Protein AF-A0A535JGN6-F1 (afdb_monomer)

Solvent-accessible surface area (backbone atoms only — not comparable to full-atom values): 14835 Å² total; per-residue (Å²): 107,76,78,63,58,50,49,91,64,57,80,87,46,45,65,56,51,51,49,45,49,61,68,29,65,53,49,42,49,28,63,74,68,71,51,57,61,66,58,25,47,51,28,43,53,49,14,58,75,35,50,91,42,31,59,68,14,2,52,27,41,29,50,14,32,71,73,38,65,45,58,49,40,49,52,46,18,32,44,44,37,72,42,42,57,20,49,52,40,10,50,55,52,42,52,52,49,53,52,50,47,39,71,75,36,47,68,59,43,51,50,51,60,69,45,46,64,65,70,65,56,52,64,66,54,51,66,75,64,66,48,63,49,59,67,72,57,42,62,46,74,72,31,82,59,41,45,55,52,37,28,51,49,29,45,50,46,10,34,53,25,10,43,47,25,54,76,36,71,92,48,32,67,56,30,51,19,50,32,39,44,36,18,56,36,60,48,71,58,66,87,51,51,52,66,40,49,67,40,32,43,59,34,51,44,53,39,40,45,57,30,63,82,42,59,71,71,62,20,51,50,49,50,48,48,48,52,51,14,48,63,31,32,60,61,76,84,74,79,38,49,64,49,48,53,34,25,52,50,11,52,51,48,39,51,50,51,42,50,51,62,54,58,70,67,72,63,78,80,83,70,77,80,75,76,81,78,80,78,91,129

Foldseek 3Di:
DLVCLLDDDDPVCVVVVVVVVCPDPLNVCCVVVVHCLVVLLVLQVVLVVCLVPQQSSLCSPLVSCVSPVLCVLLCLLCVLLVSNSNVVNNVVVNVVVVVVCCVVPVVVVVVVVVCVVVVVPCVVVCVVQVFDEDVVLCCQLVDPVNLVVLLVVLSVLSNVLSNVCNVPVPCNQLSSLLSQLSSLSNDSNLQCCLNSVVSNVSLLSVLSNLLSVDDPVSSCVLPVLLVQLVVLLNDHDDRYCNSSVSNVVSSVSSSVSSVCSVVVVPDDPPPPPPPPPDDDD

Radius of gyration: 21.97 Å; Cα contacts (8 Å, |Δi|>4): 330; chains: 1; bounding box: 59×40×93 Å

Structure (mmCIF, N/CA/C/O backbone):
data_AF-A0A535JGN6-F1
#
_entry.id   AF-A0A535JGN6-F1
#
loop_
_atom_site.group_PDB
_atom_site.id
_atom_site.type_symbol
_atom_site.label_atom_id
_atom_site.label_alt_id
_atom_site.label_comp_id
_atom_site.label_asym_id
_atom_site.label_entity_id
_atom_site.label_seq_id
_atom_site.pdbx_PDB_ins_code
_atom_site.Cartn_x
_atom_site.Cartn_y
_atom_site.Cartn_z
_atom_site.occupancy
_atom_site.B_iso_or_equiv
_atom_site.auth_seq_id
_atom_site.auth_comp_id
_atom_site.auth_asym_id
_atom_site.auth_atom_id
_atom_site.pdbx_PDB_model_num
ATOM 1 N N . VAL A 1 1 ? -1.742 20.985 6.105 1.00 34.81 1 VAL A N 1
ATOM 2 C CA . VAL A 1 1 ? -2.665 20.123 5.320 1.00 34.81 1 VAL A CA 1
ATOM 3 C C . VAL A 1 1 ? -3.035 18.834 6.061 1.00 34.81 1 VAL A C 1
ATOM 5 O O . VAL A 1 1 ? -4.221 18.587 6.225 1.00 34.81 1 VAL A O 1
ATOM 8 N N . GLY A 1 2 ? -2.085 18.072 6.626 1.00 29.69 2 GLY A N 1
ATOM 9 C CA . GLY A 1 2 ? -2.390 16.839 7.384 1.00 29.69 2 GLY A CA 1
ATOM 10 C C . GLY A 1 2 ? -3.294 17.003 8.622 1.00 29.69 2 GLY A C 1
ATOM 11 O O . GLY A 1 2 ? -4.108 16.136 8.914 1.00 29.69 2 GLY A O 1
ATOM 12 N N . VAL A 1 3 ? -3.243 18.148 9.312 1.00 30.83 3 VAL A N 1
ATOM 13 C CA . VAL A 1 3 ? -4.095 18.435 10.489 1.00 30.83 3 VAL A CA 1
ATOM 14 C C . VAL A 1 3 ? -5.585 18.585 10.126 1.00 30.83 3 VAL A C 1
ATOM 16 O O . VAL A 1 3 ? -6.455 18.301 10.947 1.00 30.83 3 VAL A O 1
ATOM 19 N N . ALA A 1 4 ? -5.903 18.940 8.875 1.00 36.50 4 ALA A N 1
ATOM 20 C CA . ALA A 1 4 ? -7.279 19.030 8.382 1.00 36.50 4 ALA A CA 1
ATOM 21 C C . ALA A 1 4 ? -7.925 17.650 8.124 1.00 36.50 4 ALA A C 1
ATOM 23 O O . ALA A 1 4 ? -9.139 17.575 7.959 1.00 36.50 4 ALA A O 1
ATOM 24 N N . LEU A 1 5 ? -7.147 16.556 8.146 1.00 38.59 5 LEU A N 1
ATOM 25 C CA . LEU A 1 5 ? -7.640 15.175 7.988 1.00 38.59 5 LEU A CA 1
ATOM 26 C C . LEU A 1 5 ? -8.236 14.575 9.264 1.00 38.59 5 LEU A C 1
ATOM 28 O O . LEU A 1 5 ? -8.807 13.488 9.242 1.00 38.59 5 LEU A O 1
ATOM 32 N N . VAL A 1 6 ? -8.096 15.277 10.387 1.00 37.31 6 VAL A N 1
ATOM 33 C CA . VAL A 1 6 ? -8.455 14.783 11.719 1.00 37.31 6 VAL A CA 1
ATOM 34 C C . VAL A 1 6 ? -9.921 15.098 12.061 1.00 37.31 6 VAL A C 1
ATOM 36 O O . VAL A 1 6 ? -10.416 14.674 13.096 1.00 37.31 6 VAL A O 1
ATOM 39 N N . ARG A 1 7 ? -10.667 15.830 11.221 1.00 40.72 7 ARG A N 1
ATOM 40 C CA . ARG A 1 7 ? -12.091 16.137 11.458 1.00 40.72 7 ARG A CA 1
ATOM 41 C C . ARG A 1 7 ? -12.903 15.997 10.168 1.00 40.72 7 ARG A C 1
ATOM 43 O O . ARG A 1 7 ? -12.363 16.287 9.103 1.00 40.72 7 ARG A O 1
ATOM 50 N N . PRO A 1 8 ? -14.191 15.600 10.227 1.00 46.00 8 PRO A N 1
ATOM 51 C CA . PRO A 1 8 ? -15.087 15.793 9.094 1.00 46.00 8 PRO A CA 1
ATOM 52 C C . PRO A 1 8 ? -15.091 17.283 8.740 1.00 46.00 8 PRO A C 1
ATOM 54 O O . PRO A 1 8 ? -15.496 18.129 9.536 1.00 46.00 8 PRO A O 1
ATOM 57 N N . LEU A 1 9 ? -14.547 17.599 7.567 1.00 50.12 9 LEU A N 1
ATOM 58 C CA . LEU A 1 9 ? -14.426 18.969 7.095 1.00 50.12 9 LEU A CA 1
ATOM 59 C C . LEU A 1 9 ? -15.815 19.500 6.717 1.00 50.12 9 LEU A C 1
ATOM 61 O O . LEU A 1 9 ? -16.545 18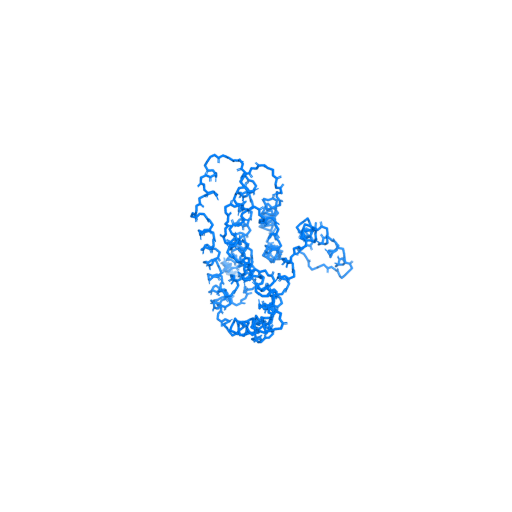.809 5.993 1.00 50.12 9 LEU A O 1
ATOM 65 N N . PRO A 1 10 ? -16.181 20.721 7.152 1.00 58.34 10 PRO A N 1
ATOM 66 C CA . PRO A 1 10 ? -17.371 21.393 6.648 1.00 58.34 10 PRO A CA 1
ATOM 67 C C . PRO A 1 10 ? -17.338 21.423 5.116 1.00 58.34 10 PRO A C 1
ATOM 69 O O . PRO A 1 10 ? -16.266 21.576 4.528 1.00 58.34 10 PRO A O 1
ATOM 72 N N . ARG A 1 11 ? -18.497 21.297 4.453 1.00 64.50 11 ARG A N 1
ATOM 73 C CA . ARG A 1 11 ? -18.577 21.247 2.975 1.00 64.50 11 ARG A CA 1
ATOM 74 C C . ARG A 1 11 ? -17.849 22.411 2.292 1.00 64.50 11 ARG A C 1
ATOM 76 O O . ARG A 1 11 ? -17.248 22.224 1.244 1.00 64.50 11 ARG A O 1
ATOM 83 N N . THR A 1 12 ? -17.824 23.576 2.930 1.00 57.34 12 THR A N 1
ATOM 84 C CA . THR A 1 12 ? -17.133 24.785 2.458 1.00 57.34 12 THR A CA 1
ATOM 85 C C . THR A 1 12 ? -15.601 24.680 2.464 1.00 57.34 12 THR A C 1
ATOM 87 O O . THR A 1 12 ? -14.941 25.395 1.718 1.00 57.34 12 THR A O 1
ATOM 90 N N . TRP A 1 13 ? -15.021 23.768 3.252 1.00 42.09 13 TRP A N 1
ATOM 91 C CA . TRP A 1 13 ? -13.571 23.548 3.365 1.00 42.09 13 TRP A CA 1
ATOM 92 C C . TRP A 1 13 ? -13.063 22.378 2.511 1.00 42.09 13 TRP A C 1
ATOM 94 O O . TRP A 1 13 ? -11.860 22.253 2.292 1.00 42.09 13 TRP A O 1
ATOM 104 N N . GLN A 1 14 ? -13.959 21.530 2.000 1.00 52.81 14 GLN A N 1
ATOM 105 C CA . GLN A 1 14 ? -13.626 20.427 1.091 1.00 52.81 14 GLN A CA 1
ATOM 106 C C . GLN A 1 14 ? -12.862 20.865 -0.175 1.00 52.81 14 GLN A C 1
ATOM 108 O O . GLN A 1 14 ? -11.878 20.196 -0.491 1.00 52.81 14 GLN A O 1
ATOM 113 N N . PRO A 1 15 ? -13.209 21.973 -0.868 1.00 43.34 15 PRO A N 1
ATOM 114 C CA . PRO A 1 15 ? -12.431 22.426 -2.025 1.00 43.34 15 PRO A CA 1
ATOM 115 C C . PRO A 1 15 ? -11.010 22.875 -1.649 1.00 43.34 15 PRO A C 1
ATOM 117 O O . PRO A 1 15 ? -10.074 22.634 -2.403 1.00 43.34 15 PRO A O 1
ATOM 120 N N . TRP A 1 16 ? -10.810 23.433 -0.452 1.00 44.41 16 TRP A N 1
ATOM 121 C CA . TRP A 1 16 ? -9.485 23.826 0.045 1.00 44.41 16 TRP A CA 1
ATOM 122 C C . TRP A 1 16 ? -8.652 22.637 0.526 1.00 44.41 16 TRP A C 1
ATOM 124 O O . TRP A 1 16 ? -7.438 22.617 0.339 1.00 44.41 16 TRP A O 1
ATOM 134 N N . ALA A 1 17 ? -9.286 21.614 1.100 1.00 51.88 17 ALA A N 1
ATOM 135 C CA . ALA A 1 17 ? -8.623 20.347 1.386 1.00 51.88 17 ALA A CA 1
ATOM 136 C C . ALA A 1 17 ? -8.219 19.631 0.091 1.00 51.88 17 ALA A C 1
ATOM 138 O O . ALA A 1 17 ? -7.095 19.148 0.003 1.00 51.88 17 ALA A O 1
ATOM 139 N N . ALA A 1 18 ? -9.085 19.631 -0.928 1.00 47.97 18 ALA A N 1
ATOM 140 C CA . ALA A 1 18 ? -8.757 19.139 -2.263 1.00 47.97 18 ALA A CA 1
ATOM 141 C C . ALA A 1 18 ? -7.596 19.931 -2.891 1.00 47.97 18 ALA A C 1
ATOM 143 O O . ALA A 1 18 ? -6.660 19.322 -3.393 1.00 47.97 18 ALA A O 1
ATOM 144 N N . ALA A 1 19 ? -7.579 21.262 -2.772 1.00 41.25 19 ALA A N 1
ATOM 145 C CA . ALA A 1 19 ? -6.446 22.085 -3.204 1.00 41.25 19 ALA A CA 1
ATOM 146 C C . ALA A 1 19 ? -5.157 21.761 -2.420 1.00 41.25 19 ALA A C 1
ATOM 148 O O . ALA A 1 19 ? -4.092 21.612 -3.009 1.00 41.25 19 ALA A O 1
ATOM 149 N N . GLY A 1 20 ? -5.243 21.560 -1.102 1.00 48.75 20 GLY A N 1
ATOM 150 C CA . GLY A 1 20 ? -4.113 21.118 -0.278 1.00 48.75 20 GLY A CA 1
ATOM 151 C C . GLY A 1 20 ? -3.595 19.723 -0.646 1.00 48.75 20 GLY A C 1
ATOM 152 O O . GLY A 1 20 ? -2.403 19.465 -0.504 1.00 48.75 20 GLY A O 1
ATOM 153 N N . TYR A 1 21 ? -4.466 18.843 -1.149 1.00 51.62 21 TYR A N 1
ATOM 154 C CA . TYR A 1 21 ? -4.076 17.574 -1.762 1.00 51.62 21 TYR A CA 1
ATOM 155 C C . TYR A 1 21 ? -3.376 17.783 -3.106 1.00 51.62 21 TYR A C 1
ATOM 157 O O . TYR A 1 21 ? -2.365 17.136 -3.343 1.00 51.62 21 TYR A O 1
ATOM 165 N N . VAL A 1 22 ? -3.859 18.705 -3.947 1.00 42.50 22 VAL A N 1
ATOM 166 C CA . VAL A 1 22 ? -3.229 19.073 -5.231 1.00 42.50 22 VAL A CA 1
ATOM 167 C C . VAL A 1 22 ? -1.800 19.597 -5.039 1.00 42.50 22 VAL A C 1
ATOM 169 O O . VAL A 1 22 ? -0.923 19.269 -5.830 1.00 42.50 22 VAL A O 1
ATOM 172 N N . PHE A 1 23 ? -1.540 20.330 -3.952 1.00 43.19 23 PHE A N 1
ATOM 173 C CA . PHE A 1 23 ? -0.204 20.827 -3.591 1.00 43.19 23 PHE A CA 1
ATOM 174 C C . PHE A 1 23 ? 0.596 19.897 -2.664 1.00 43.19 23 PHE A C 1
ATOM 176 O O . PHE A 1 23 ? 1.661 20.276 -2.176 1.00 43.19 23 PHE A O 1
ATOM 183 N N . PHE A 1 24 ? 0.111 18.683 -2.387 1.00 57.00 24 PHE A N 1
ATOM 184 C CA . PHE A 1 24 ? 0.887 17.705 -1.631 1.00 57.00 24 PHE A CA 1
ATOM 185 C C . PHE A 1 24 ? 2.104 17.288 -2.464 1.00 57.00 24 PHE A C 1
ATOM 187 O O . PHE A 1 24 ? 1.939 16.807 -3.578 1.00 57.00 24 PHE A O 1
ATOM 194 N N . LEU A 1 25 ? 3.321 17.442 -1.932 1.00 52.81 25 LEU A N 1
ATOM 195 C CA . LEU A 1 25 ? 4.564 17.204 -2.676 1.00 52.81 25 LEU A CA 1
ATOM 196 C C . LEU A 1 25 ? 4.611 15.817 -3.341 1.00 52.81 25 LEU A C 1
ATOM 198 O O . LEU A 1 25 ? 5.013 15.708 -4.494 1.00 52.81 25 LEU A O 1
ATOM 202 N N . GLY A 1 26 ? 4.125 14.771 -2.663 1.00 54.81 26 GLY A N 1
ATOM 203 C CA . GLY A 1 26 ? 3.998 13.443 -3.271 1.00 54.81 26 GLY A CA 1
ATOM 204 C C . GLY A 1 26 ? 3.039 13.421 -4.469 1.00 54.81 26 GLY A C 1
ATOM 205 O O . GLY A 1 26 ? 3.349 12.796 -5.474 1.00 54.81 26 GLY A O 1
ATOM 206 N N . LEU A 1 27 ? 1.927 14.164 -4.411 1.00 54.72 27 LEU A N 1
ATOM 207 C CA . LEU A 1 27 ? 0.988 14.322 -5.530 1.00 54.72 27 LEU A CA 1
ATOM 208 C C . LEU A 1 27 ? 1.603 15.119 -6.687 1.00 54.72 27 LEU A C 1
ATOM 210 O O . LEU A 1 27 ? 1.461 14.741 -7.844 1.00 54.72 27 LEU A O 1
ATOM 214 N N . VAL A 1 28 ? 2.301 16.211 -6.369 1.00 53.91 28 VAL A N 1
ATOM 215 C CA . VAL A 1 28 ? 2.971 17.075 -7.349 1.00 53.91 28 VAL A CA 1
ATOM 216 C C . VAL A 1 28 ? 4.034 16.284 -8.100 1.00 53.91 28 VAL A C 1
ATOM 218 O O . VAL A 1 28 ? 4.088 16.344 -9.325 1.00 53.91 28 VAL A O 1
ATOM 221 N N . LEU A 1 29 ? 4.841 15.495 -7.395 1.00 54.41 29 LEU A N 1
ATOM 222 C CA . LEU A 1 29 ? 5.832 14.625 -8.019 1.00 54.41 29 LEU A CA 1
ATOM 223 C C . LEU A 1 29 ? 5.188 13.501 -8.818 1.00 54.41 29 LEU A C 1
ATOM 225 O O . LEU A 1 29 ? 5.697 13.154 -9.877 1.00 54.41 29 LEU A O 1
ATOM 229 N N . GLU A 1 30 ? 4.057 12.960 -8.370 1.00 58.59 30 GLU A N 1
ATOM 230 C CA . GLU A 1 30 ? 3.329 11.986 -9.173 1.00 58.59 30 GLU A CA 1
ATOM 231 C C . GLU A 1 30 ? 2.843 12.562 -10.498 1.00 58.59 30 GLU A C 1
ATOM 233 O O . GLU A 1 30 ? 3.083 11.959 -11.539 1.00 58.59 30 GLU A O 1
ATOM 238 N N . VAL A 1 31 ? 2.231 13.745 -10.481 1.00 54.62 31 VAL A N 1
ATOM 239 C CA . VAL A 1 31 ? 1.762 14.413 -11.702 1.00 54.62 31 VAL A CA 1
ATOM 240 C C . VAL A 1 31 ? 2.940 14.827 -12.589 1.00 54.62 31 VAL A C 1
ATOM 242 O O . VAL A 1 31 ? 2.899 14.617 -13.798 1.00 54.62 31 VAL A O 1
ATOM 245 N N . THR A 1 32 ? 4.014 15.353 -11.997 1.00 51.12 32 THR A N 1
ATOM 246 C CA . THR A 1 32 ? 5.195 15.838 -12.735 1.00 51.12 32 THR A CA 1
ATOM 247 C C . THR A 1 32 ? 5.97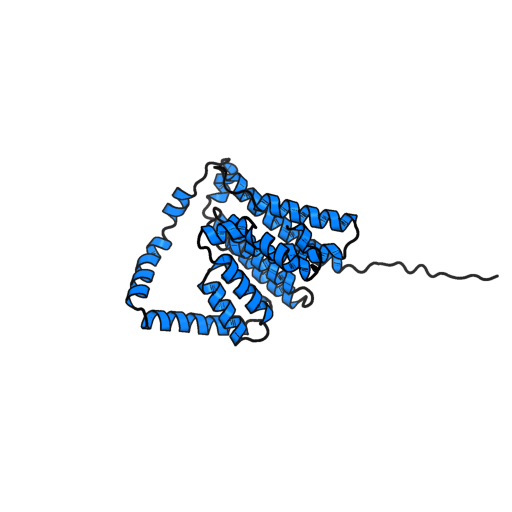9 14.697 -13.385 1.00 51.12 32 THR A C 1
ATOM 249 O O . THR A 1 32 ? 6.520 14.863 -14.473 1.00 51.12 32 THR A O 1
ATOM 252 N N . LEU A 1 33 ? 6.018 13.524 -12.747 1.00 57.94 33 LEU A N 1
ATOM 253 C CA . LEU A 1 33 ? 6.699 12.332 -13.263 1.00 57.94 33 LEU A CA 1
ATOM 254 C C . LEU A 1 33 ? 5.781 11.434 -14.113 1.00 57.94 33 LEU A C 1
ATOM 256 O O . LEU A 1 33 ? 6.190 10.334 -14.481 1.00 57.94 33 LEU A O 1
ATOM 260 N N . GLY A 1 34 ? 4.539 11.854 -14.395 1.00 55.97 34 GLY A N 1
ATOM 261 C CA . GLY A 1 34 ? 3.559 11.047 -15.137 1.00 55.97 34 GLY A CA 1
ATOM 262 C C . GLY A 1 34 ? 3.195 9.730 -14.438 1.00 55.97 34 GLY A C 1
ATOM 263 O O . GLY A 1 34 ? 2.860 8.737 -15.081 1.00 55.97 34 GLY A O 1
ATOM 264 N N . ASN A 1 35 ? 3.312 9.691 -13.113 1.00 70.44 35 ASN A N 1
ATOM 265 C CA . ASN A 1 35 ? 3.135 8.498 -12.308 1.00 70.44 35 ASN A CA 1
ATOM 266 C C . ASN A 1 35 ? 1.645 8.216 -12.058 1.00 70.44 35 ASN A C 1
ATOM 268 O O . ASN A 1 35 ? 0.850 9.106 -11.771 1.00 70.44 35 ASN A O 1
ATOM 272 N N . VAL A 1 36 ? 1.272 6.940 -12.125 1.00 77.38 36 VAL A N 1
ATOM 273 C CA . VAL A 1 36 ? -0.112 6.466 -12.001 1.00 77.38 36 VAL A CA 1
ATOM 274 C C . VAL A 1 36 ? -0.432 5.878 -10.619 1.00 77.38 36 VAL A C 1
ATOM 276 O O . VAL A 1 36 ? -1.452 5.203 -10.471 1.00 77.38 36 VAL A O 1
ATOM 279 N N . ASN A 1 37 ? 0.404 6.102 -9.592 1.00 78.50 37 ASN A N 1
ATOM 280 C CA . ASN A 1 37 ? 0.173 5.531 -8.254 1.00 78.50 37 ASN A CA 1
ATOM 281 C C . ASN A 1 37 ? -1.161 5.999 -7.655 1.00 78.50 37 ASN A C 1
ATOM 283 O O . ASN A 1 37 ? -1.869 5.183 -7.073 1.00 78.50 37 ASN A O 1
ATOM 287 N N . LEU A 1 38 ? -1.541 7.267 -7.821 1.00 80.38 38 LEU A N 1
ATOM 288 C CA . LEU A 1 38 ? -2.833 7.803 -7.380 1.00 80.38 38 LEU A CA 1
ATOM 289 C C . LEU A 1 38 ? -4.025 7.117 -8.032 1.00 80.38 38 LEU A C 1
ATOM 291 O O . LEU A 1 38 ? -4.988 6.775 -7.348 1.00 80.38 38 LEU A O 1
ATOM 295 N N . ILE A 1 39 ? -3.959 6.908 -9.347 1.00 83.81 39 ILE A N 1
ATOM 296 C CA . ILE A 1 39 ? -5.014 6.220 -10.098 1.00 83.81 39 ILE A CA 1
ATOM 297 C C . ILE A 1 39 ? -5.087 4.769 -9.621 1.00 83.81 39 ILE A C 1
ATOM 299 O O . ILE A 1 39 ? -6.159 4.288 -9.257 1.00 83.81 39 ILE A O 1
ATOM 303 N N . SER A 1 40 ? -3.938 4.100 -9.528 1.00 86.44 40 SER A N 1
ATOM 304 C CA . SER A 1 40 ? -3.825 2.742 -8.995 1.00 86.44 40 SER A CA 1
ATOM 305 C C . SER A 1 40 ? -4.383 2.633 -7.569 1.00 86.44 40 SER A C 1
ATOM 307 O O . SER A 1 40 ? -5.111 1.690 -7.258 1.00 86.44 40 SER A O 1
ATOM 309 N N . LEU A 1 41 ? -4.092 3.600 -6.698 1.00 88.62 41 LEU A N 1
ATOM 310 C CA . LEU A 1 41 ? -4.604 3.659 -5.331 1.00 88.62 41 LEU A CA 1
ATOM 311 C C . LEU A 1 41 ? -6.119 3.880 -5.311 1.00 88.62 41 LEU A C 1
ATOM 313 O O . LEU A 1 41 ? -6.828 3.193 -4.577 1.00 88.62 41 LEU A O 1
ATOM 317 N N . ALA A 1 42 ? -6.629 4.813 -6.116 1.00 89.81 42 ALA A N 1
ATOM 318 C CA . ALA A 1 42 ? -8.057 5.086 -6.216 1.00 89.81 42 ALA A CA 1
ATOM 319 C C . ALA A 1 42 ? -8.826 3.839 -6.673 1.00 89.81 42 ALA A C 1
ATOM 321 O O . ALA A 1 42 ? -9.842 3.490 -6.068 1.00 89.81 42 ALA A O 1
ATOM 322 N N . LEU A 1 43 ? -8.306 3.125 -7.675 1.00 93.50 43 LEU A N 1
ATOM 323 C CA . LEU A 1 43 ? -8.861 1.857 -8.146 1.00 93.50 43 LEU A CA 1
ATOM 324 C C . LEU A 1 43 ? -8.805 0.773 -7.065 1.00 93.50 43 LEU A C 1
ATOM 326 O O . LEU A 1 43 ? -9.810 0.105 -6.835 1.00 93.50 43 LEU A O 1
ATOM 330 N N . ALA A 1 44 ? -7.690 0.638 -6.342 1.00 93.31 44 ALA A N 1
ATOM 331 C CA . ALA A 1 44 ? -7.561 -0.321 -5.243 1.00 93.31 44 ALA A CA 1
ATOM 332 C C . ALA A 1 44 ? -8.551 -0.039 -4.094 1.00 93.31 44 ALA A C 1
ATOM 334 O O . ALA A 1 44 ? -9.207 -0.949 -3.580 1.00 93.31 44 ALA A O 1
ATOM 335 N N . LEU A 1 45 ? -8.719 1.231 -3.713 1.00 94.12 45 LEU A N 1
ATOM 336 C CA . LEU A 1 45 ? -9.697 1.646 -2.704 1.00 94.12 45 LEU A CA 1
ATOM 337 C C . LEU A 1 45 ? -11.138 1.446 -3.194 1.00 94.12 45 LEU A C 1
ATOM 339 O O . LEU A 1 45 ? -11.998 1.028 -2.414 1.00 94.12 45 LEU A O 1
ATOM 343 N N . ALA A 1 46 ? -11.418 1.717 -4.470 1.00 95.44 46 ALA A N 1
ATOM 344 C CA . ALA A 1 46 ? -12.727 1.483 -5.073 1.00 95.44 46 ALA A CA 1
ATOM 345 C C . ALA A 1 46 ? -13.054 -0.017 -5.144 1.00 95.44 46 ALA A C 1
ATOM 347 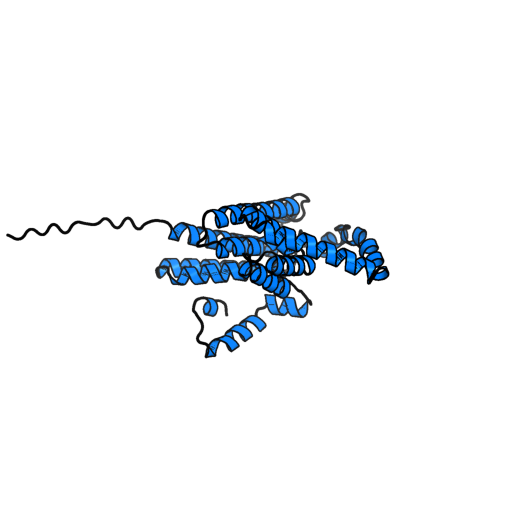O O . ALA A 1 46 ? -14.159 -0.418 -4.769 1.00 95.44 46 ALA A O 1
ATOM 348 N N . ALA A 1 47 ? -12.083 -0.851 -5.523 1.00 95.81 47 ALA A N 1
ATOM 349 C CA . ALA A 1 47 ? -12.209 -2.302 -5.491 1.00 95.81 47 ALA A CA 1
ATOM 350 C C . ALA A 1 47 ? -12.567 -2.792 -4.087 1.00 95.81 47 ALA A C 1
ATOM 352 O O . ALA A 1 47 ? -13.493 -3.584 -3.917 1.00 95.81 47 ALA A O 1
ATOM 353 N N . TRP A 1 48 ? -11.902 -2.245 -3.066 1.00 96.44 48 TRP A N 1
ATOM 354 C CA . TRP A 1 48 ? -12.181 -2.589 -1.677 1.00 96.44 48 TRP A CA 1
ATOM 355 C C . TRP A 1 48 ? -13.565 -2.134 -1.212 1.00 96.44 48 TRP A C 1
ATOM 357 O O . TRP A 1 48 ? -14.268 -2.850 -0.494 1.00 96.44 48 TRP A O 1
ATOM 367 N N . ARG A 1 49 ? -14.029 -0.963 -1.649 1.00 95.75 49 ARG A N 1
ATOM 368 C CA . ARG A 1 49 ? -15.412 -0.539 -1.381 1.00 95.75 49 ARG A CA 1
ATOM 369 C C . ARG A 1 49 ? -16.430 -1.493 -2.001 1.00 95.75 49 ARG A C 1
ATOM 371 O O . ARG A 1 49 ? -17.449 -1.762 -1.374 1.00 95.75 49 ARG A O 1
ATOM 378 N N . LEU A 1 50 ? -16.133 -2.034 -3.180 1.00 96.31 50 LEU A N 1
ATOM 379 C CA . LEU A 1 50 ? -16.985 -2.976 -3.907 1.00 96.31 50 LEU A CA 1
ATOM 380 C C . LEU A 1 50 ? -16.669 -4.449 -3.616 1.00 96.31 50 LEU A C 1
ATOM 382 O O . LEU A 1 50 ? -17.183 -5.313 -4.316 1.00 96.31 50 LEU A O 1
ATOM 386 N N . ARG A 1 51 ? -15.867 -4.751 -2.587 1.00 94.81 51 ARG A N 1
ATOM 387 C CA . ARG A 1 51 ? -15.302 -6.086 -2.301 1.00 94.81 51 ARG A CA 1
ATOM 388 C C . ARG A 1 51 ? -16.307 -7.239 -2.220 1.00 94.81 51 ARG A C 1
ATOM 390 O O . ARG A 1 51 ? -15.930 -8.384 -2.448 1.00 94.81 51 ARG A O 1
ATOM 397 N N . ASP A 1 52 ? -17.570 -6.949 -1.920 1.00 94.62 52 ASP A N 1
ATOM 398 C CA . ASP A 1 52 ? -18.639 -7.952 -1.837 1.00 94.62 52 ASP A CA 1
ATOM 399 C C . ASP A 1 52 ? -19.259 -8.272 -3.216 1.00 94.62 52 ASP A C 1
ATOM 401 O O . ASP A 1 52 ? -19.982 -9.254 -3.378 1.00 94.62 52 ASP A O 1
ATOM 405 N N . ARG A 1 53 ? -18.936 -7.480 -4.246 1.00 96.12 53 ARG A N 1
ATOM 406 C CA . ARG A 1 53 ? -19.330 -7.679 -5.644 1.00 96.12 53 ARG A CA 1
ATOM 407 C C . ARG A 1 53 ? -18.120 -8.143 -6.457 1.00 96.12 53 ARG A C 1
ATOM 409 O O . ARG A 1 53 ? -17.315 -7.332 -6.909 1.00 96.12 53 ARG A O 1
ATOM 416 N N . ALA A 1 54 ? -18.020 -9.455 -6.668 1.00 94.81 54 ALA A N 1
ATOM 417 C CA . ALA A 1 54 ? -16.845 -10.101 -7.261 1.00 94.81 54 ALA A CA 1
ATOM 418 C C . ALA A 1 54 ? -16.389 -9.483 -8.593 1.00 94.81 54 ALA A C 1
ATOM 420 O O . ALA A 1 54 ? -15.225 -9.128 -8.724 1.00 94.81 54 ALA A O 1
ATOM 421 N N . VAL A 1 55 ? -17.299 -9.316 -9.558 1.00 96.31 55 VAL A N 1
ATOM 422 C CA . VAL A 1 55 ? -16.960 -8.814 -10.900 1.00 96.31 55 VAL A CA 1
ATOM 423 C C . VAL A 1 55 ? -16.464 -7.361 -10.885 1.00 96.31 55 VAL A C 1
ATOM 425 O O . VAL A 1 55 ? -15.336 -7.140 -11.316 1.00 96.31 55 VAL A O 1
ATOM 428 N N . PRO A 1 56 ? -17.211 -6.359 -10.375 1.00 97.00 56 PRO A N 1
ATOM 429 C CA . PRO A 1 56 ? -16.734 -4.977 -10.406 1.00 97.00 56 PRO A CA 1
ATOM 430 C C . PRO A 1 56 ? -15.493 -4.763 -9.530 1.00 97.00 56 PRO A C 1
ATOM 432 O O . PRO A 1 56 ? -14.599 -4.024 -9.933 1.00 97.00 56 PRO A O 1
ATOM 435 N N . ALA A 1 57 ? -15.381 -5.433 -8.376 1.00 95.56 57 ALA A N 1
ATOM 436 C CA . ALA A 1 57 ? -14.147 -5.394 -7.593 1.00 95.56 57 ALA A CA 1
ATOM 437 C C . ALA A 1 57 ? -12.975 -6.032 -8.352 1.00 95.56 57 ALA A C 1
ATOM 439 O O . ALA A 1 57 ? -11.880 -5.479 -8.345 1.00 95.56 57 ALA A O 1
ATOM 440 N N . GLY A 1 58 ? -13.209 -7.152 -9.041 1.00 95.25 58 GLY A N 1
ATOM 441 C CA . GLY A 1 58 ? -12.212 -7.827 -9.868 1.00 95.25 58 GLY A CA 1
ATOM 442 C C . GLY A 1 58 ? -11.713 -6.968 -11.028 1.00 95.25 58 GLY A C 1
ATOM 443 O O . GLY A 1 58 ? -10.505 -6.872 -11.216 1.00 95.25 58 GLY A O 1
ATOM 444 N N . ILE A 1 59 ? -12.607 -6.277 -11.745 1.00 95.50 59 ILE A N 1
ATOM 445 C CA . ILE A 1 59 ? -12.238 -5.323 -12.810 1.00 95.50 59 ILE A CA 1
ATOM 446 C C . ILE A 1 59 ? -11.324 -4.227 -12.254 1.00 95.50 59 ILE A C 1
ATOM 448 O O . ILE A 1 59 ? -10.275 -3.943 -12.824 1.00 95.50 59 ILE A O 1
ATOM 452 N N . LEU A 1 60 ? -11.707 -3.627 -11.124 1.00 95.88 60 LEU A N 1
ATOM 453 C CA . LEU A 1 60 ? -10.939 -2.545 -10.507 1.00 95.88 60 LEU A CA 1
ATOM 454 C C . LEU A 1 60 ? -9.586 -3.028 -9.967 1.00 95.88 60 LEU A C 1
ATOM 456 O O . LEU A 1 60 ? -8.598 -2.314 -10.111 1.00 95.88 60 LEU A O 1
ATOM 460 N N . LEU A 1 61 ? -9.517 -4.236 -9.393 1.00 93.06 61 LEU A N 1
ATOM 461 C CA . LEU A 1 61 ? -8.250 -4.859 -8.988 1.00 93.06 61 LEU A CA 1
ATOM 462 C C . LEU A 1 61 ? -7.349 -5.128 -10.193 1.00 93.06 61 LEU A C 1
ATOM 464 O O . LEU A 1 61 ? -6.168 -4.794 -10.143 1.00 93.06 61 LEU A O 1
ATOM 468 N N . ALA A 1 62 ? -7.895 -5.697 -11.270 1.00 91.31 62 ALA A N 1
ATOM 469 C CA . ALA A 1 62 ? -7.148 -5.971 -12.493 1.00 91.31 62 ALA A CA 1
ATOM 470 C C . ALA A 1 62 ? -6.598 -4.676 -13.105 1.00 91.31 62 ALA A C 1
ATOM 472 O O . ALA A 1 62 ? -5.425 -4.618 -13.459 1.00 91.31 62 ALA A O 1
ATOM 473 N N . ALA A 1 63 ? -7.411 -3.618 -13.153 1.00 89.75 63 ALA A N 1
ATOM 474 C CA . ALA A 1 63 ? -6.981 -2.304 -13.619 1.00 89.75 63 ALA A CA 1
ATOM 475 C C . ALA A 1 63 ? -5.909 -1.684 -12.705 1.00 89.75 63 ALA A C 1
ATOM 477 O O . ALA A 1 63 ? -4.924 -1.149 -13.206 1.00 89.75 63 ALA A O 1
ATOM 478 N N . ALA A 1 64 ? -6.060 -1.782 -11.379 1.00 90.00 64 ALA A N 1
ATOM 479 C CA . ALA A 1 64 ? -5.069 -1.273 -10.430 1.00 90.00 64 ALA A CA 1
ATOM 480 C C . ALA A 1 64 ? -3.709 -1.967 -10.610 1.00 90.00 64 ALA A C 1
ATOM 482 O O . ALA A 1 64 ? -2.700 -1.288 -10.782 1.00 90.00 64 ALA A O 1
ATOM 483 N N . VAL A 1 65 ? -3.697 -3.306 -10.634 1.00 86.25 65 VAL A N 1
ATOM 484 C CA . VAL A 1 65 ? -2.478 -4.116 -10.817 1.00 86.25 65 VAL A CA 1
ATOM 485 C C . VAL A 1 65 ? -1.876 -3.926 -12.214 1.00 86.25 65 VAL A C 1
ATOM 487 O O . VAL A 1 65 ? -0.656 -3.856 -12.351 1.00 86.25 65 VAL A O 1
ATOM 490 N N . GLY A 1 66 ? -2.716 -3.821 -13.247 1.00 80.25 66 GLY A N 1
ATOM 491 C CA . GLY A 1 66 ? -2.281 -3.616 -14.629 1.00 80.25 66 GLY A CA 1
ATOM 492 C C . GLY A 1 66 ? -1.659 -2.239 -14.872 1.00 80.25 66 GLY A C 1
ATOM 493 O O . GLY A 1 66 ? -0.711 -2.133 -15.643 1.00 80.25 66 GLY A O 1
ATOM 494 N N . LEU A 1 67 ? -2.145 -1.194 -14.192 1.00 81.69 67 LEU A N 1
ATOM 495 C CA . LEU A 1 67 ? -1.537 0.142 -14.243 1.00 81.69 67 LEU A CA 1
ATOM 496 C C . LEU A 1 67 ? -0.226 0.208 -13.462 1.00 81.69 67 LEU A C 1
ATOM 498 O O . LEU A 1 67 ? 0.725 0.863 -13.887 1.00 81.69 67 LEU A O 1
ATOM 502 N N . LYS A 1 68 ? -0.182 -0.432 -12.292 1.00 76.81 68 LYS A N 1
ATOM 503 C CA . LYS A 1 68 ? 1.000 -0.466 -11.440 1.00 76.81 68 LYS A CA 1
ATOM 504 C C . LYS A 1 68 ? 1.023 -1.779 -10.688 1.00 76.81 68 LYS A C 1
ATOM 506 O O . LYS A 1 68 ? 0.069 -2.106 -10.005 1.00 76.81 68 LYS A O 1
ATOM 511 N N . PHE A 1 69 ? 2.139 -2.495 -10.722 1.00 75.06 69 PHE A N 1
ATOM 512 C CA . PHE A 1 69 ? 2.205 -3.833 -10.131 1.00 75.06 69 PHE A CA 1
ATOM 513 C C . PHE A 1 69 ? 2.178 -3.852 -8.588 1.00 75.06 69 PHE A C 1
ATOM 515 O O . PHE A 1 69 ? 1.951 -4.887 -7.974 1.00 75.06 69 PHE A O 1
ATOM 522 N N . LEU A 1 70 ? 2.380 -2.705 -7.934 1.00 73.56 70 LEU A N 1
ATOM 523 C CA . LEU A 1 70 ? 2.487 -2.592 -6.472 1.00 73.56 70 LEU A CA 1
ATOM 524 C C . LEU A 1 70 ? 1.288 -3.147 -5.680 1.00 73.56 70 LEU A C 1
ATOM 526 O O . LEU A 1 70 ? 1.516 -3.841 -4.691 1.00 73.56 70 LEU A O 1
ATOM 530 N N . PRO A 1 71 ? 0.017 -2.936 -6.079 1.00 73.19 71 PRO A N 1
ATOM 531 C CA . PRO A 1 71 ? -1.137 -3.498 -5.389 1.00 73.19 71 PRO A CA 1
ATOM 532 C C . PRO A 1 71 ? -1.269 -5.018 -5.548 1.00 73.19 71 PRO A C 1
ATOM 534 O O . PRO A 1 71 ? -2.260 -5.570 -5.075 1.00 73.19 71 PRO A O 1
ATOM 537 N N . LEU A 1 72 ? -0.318 -5.724 -6.176 1.00 83.44 72 LEU A N 1
ATOM 538 C CA . LEU A 1 72 ? -0.332 -7.188 -6.236 1.00 83.44 72 LEU A CA 1
ATOM 539 C C . LEU A 1 72 ? -0.381 -7.813 -4.833 1.00 83.44 72 LEU A C 1
ATOM 541 O O . LEU A 1 72 ? -1.056 -8.823 -4.633 1.00 83.44 72 LEU A O 1
ATOM 545 N N . THR A 1 73 ? 0.250 -7.187 -3.834 1.00 88.38 73 THR A N 1
ATOM 546 C CA . THR A 1 73 ? 0.161 -7.635 -2.433 1.00 88.38 73 THR A CA 1
ATOM 547 C C . THR A 1 73 ? -1.284 -7.661 -1.924 1.00 88.38 73 THR A C 1
ATOM 549 O O . THR A 1 73 ? -1.631 -8.507 -1.098 1.00 88.38 73 THR A O 1
ATOM 552 N N . LEU A 1 74 ? -2.177 -6.822 -2.467 1.00 92.00 74 LEU A N 1
ATOM 553 C CA . LEU A 1 74 ? -3.599 -6.865 -2.128 1.00 92.00 74 LEU A CA 1
ATOM 554 C C . LEU A 1 74 ? -4.260 -8.165 -2.570 1.00 92.00 74 LEU A C 1
ATOM 556 O O . LEU A 1 74 ? -5.208 -8.586 -1.918 1.00 92.00 74 LEU A O 1
ATOM 560 N N . LEU A 1 75 ? -3.781 -8.840 -3.617 1.00 94.31 75 LEU A N 1
ATOM 561 C CA . LEU A 1 75 ? -4.346 -10.134 -4.007 1.00 94.31 75 LEU A CA 1
ATOM 562 C C . LEU A 1 75 ? -4.174 -11.156 -2.875 1.00 94.31 75 LEU A C 1
ATOM 564 O O . LEU A 1 75 ? -5.134 -11.841 -2.518 1.00 94.31 75 LEU A O 1
ATOM 568 N N . LEU A 1 76 ? -2.994 -11.179 -2.241 1.00 95.69 76 LEU A N 1
ATOM 569 C CA . LEU A 1 76 ? -2.727 -12.013 -1.064 1.00 95.69 76 LEU A CA 1
ATOM 570 C C . LEU A 1 76 ? -3.656 -11.643 0.096 1.00 95.69 76 LEU A C 1
ATOM 572 O O . LEU A 1 76 ? -4.259 -12.523 0.710 1.00 95.69 76 LEU A O 1
ATOM 576 N N . PHE A 1 77 ? -3.837 -10.347 0.354 1.00 97.06 77 PHE A N 1
ATOM 577 C CA . PHE A 1 77 ? -4.756 -9.860 1.385 1.00 97.06 77 PHE A CA 1
ATOM 578 C C . PHE A 1 77 ? -6.220 -10.244 1.112 1.00 97.06 77 PHE A C 1
ATOM 580 O O . PHE A 1 77 ? -6.935 -10.672 2.022 1.00 97.06 77 PHE A O 1
ATOM 587 N N . TYR A 1 78 ? -6.696 -10.124 -0.129 1.00 96.94 78 TYR A N 1
ATOM 588 C CA . TYR A 1 78 ? -8.062 -10.499 -0.502 1.00 96.94 78 TYR A CA 1
ATOM 589 C C . TYR A 1 78 ? -8.287 -11.997 -0.311 1.00 96.94 78 TYR A C 1
ATOM 591 O O . TYR A 1 78 ? -9.280 -12.386 0.303 1.00 96.94 78 TYR A O 1
ATOM 599 N N . VAL A 1 79 ? -7.351 -12.838 -0.758 1.00 97.06 79 VAL A N 1
ATOM 600 C CA . VAL A 1 79 ? -7.425 -14.289 -0.537 1.00 97.06 79 VAL A CA 1
ATOM 601 C C . VAL A 1 79 ? -7.425 -14.604 0.962 1.00 97.06 79 VAL A C 1
ATOM 603 O O . VAL A 1 79 ? -8.339 -15.275 1.446 1.00 97.06 79 VAL A O 1
ATOM 606 N N . ALA A 1 80 ? -6.471 -14.057 1.719 1.00 97.06 80 ALA A N 1
ATOM 607 C CA . ALA A 1 80 ? -6.332 -14.297 3.156 1.00 97.06 80 ALA A CA 1
ATOM 608 C C . ALA A 1 80 ? -7.533 -13.787 3.981 1.00 97.06 80 ALA A C 1
ATOM 610 O O . ALA A 1 80 ? -7.920 -14.411 4.971 1.00 97.06 80 ALA A O 1
ATOM 611 N N . SER A 1 81 ? -8.181 -12.702 3.543 1.00 96.19 81 SER A N 1
ATOM 612 C CA . SER A 1 81 ? -9.410 -12.178 4.159 1.00 96.19 81 SER A CA 1
ATOM 613 C C . SER A 1 81 ? -10.684 -12.948 3.783 1.00 96.19 81 SER A C 1
ATOM 615 O O . SER A 1 81 ? -11.768 -12.607 4.255 1.00 96.19 81 SER A O 1
ATOM 617 N N . GLY A 1 82 ? -10.575 -14.008 2.970 1.00 95.69 82 GLY A N 1
ATOM 618 C CA . GLY A 1 82 ? -11.698 -14.842 2.526 1.00 95.69 82 GLY A CA 1
ATOM 619 C C . GLY A 1 82 ? -12.424 -14.317 1.282 1.00 95.69 82 GLY A C 1
ATOM 620 O O . GLY A 1 82 ? -13.452 -14.867 0.888 1.00 95.69 82 GLY A O 1
ATOM 621 N N . ARG A 1 83 ? -11.895 -13.277 0.632 1.00 95.31 83 ARG A N 1
ATOM 622 C CA . ARG A 1 83 ? -12.465 -12.615 -0.551 1.00 95.31 83 ARG A CA 1
ATOM 623 C C . ARG A 1 83 ? -11.751 -13.030 -1.836 1.00 95.31 83 ARG A C 1
ATOM 625 O O . ARG A 1 83 ? -11.288 -12.197 -2.610 1.00 95.31 83 ARG A O 1
ATOM 632 N N . TRP A 1 84 ? -11.690 -14.334 -2.091 1.00 96.50 84 TRP A N 1
ATOM 633 C CA . TRP A 1 84 ? -11.027 -14.883 -3.280 1.00 96.50 84 TRP A CA 1
ATOM 634 C C . TRP A 1 84 ? -11.798 -14.620 -4.587 1.00 96.50 84 TRP A C 1
ATOM 636 O O . TRP A 1 84 ? -11.195 -14.558 -5.653 1.00 96.50 84 TRP A O 1
ATOM 646 N N . ARG A 1 85 ? -13.126 -14.428 -4.526 1.00 97.50 85 ARG A N 1
ATOM 647 C CA . ARG A 1 85 ? -13.969 -14.237 -5.723 1.00 97.50 85 ARG A CA 1
ATOM 648 C C . ARG A 1 85 ? -13.578 -12.998 -6.554 1.00 97.50 85 ARG A C 1
ATOM 650 O O . ARG A 1 85 ? -13.413 -13.163 -7.760 1.00 97.50 85 ARG A O 1
ATOM 657 N N . PRO A 1 86 ? -13.387 -11.791 -5.971 1.00 96.44 86 PRO A N 1
ATOM 658 C CA . PRO A 1 86 ? -12.817 -10.653 -6.697 1.00 96.44 86 PRO A CA 1
ATOM 659 C C . PRO A 1 86 ? -11.462 -10.937 -7.348 1.00 96.44 86 PRO A C 1
ATOM 661 O O . PRO A 1 86 ? -11.233 -10.507 -8.472 1.00 96.44 86 PRO A O 1
ATOM 664 N N . VAL A 1 87 ? -10.580 -11.676 -6.668 1.00 96.50 87 VAL A N 1
ATOM 665 C CA . VAL A 1 87 ? -9.244 -12.012 -7.189 1.00 96.50 87 VAL A CA 1
ATOM 666 C C . VAL A 1 87 ? -9.359 -12.903 -8.419 1.00 96.50 87 VAL A C 1
ATOM 668 O O . VAL A 1 87 ? -8.746 -12.606 -9.437 1.00 96.50 87 VAL A O 1
ATOM 671 N N . LEU A 1 88 ? -10.197 -13.942 -8.361 1.00 96.62 88 LEU A N 1
ATOM 672 C CA . LEU A 1 88 ? -10.429 -14.819 -9.507 1.00 96.62 88 LEU A CA 1
ATOM 673 C C . LEU A 1 88 ? -11.056 -14.062 -10.685 1.00 96.62 88 LEU A C 1
ATOM 675 O O . LEU A 1 88 ? -10.589 -14.194 -11.812 1.00 96.62 88 LEU A O 1
ATOM 679 N N . ALA A 1 89 ? -12.084 -13.245 -10.431 1.00 95.94 89 ALA A N 1
ATOM 680 C CA . ALA A 1 89 ? -12.714 -12.435 -11.473 1.00 95.94 89 ALA A CA 1
ATOM 681 C C . ALA A 1 89 ? -11.706 -11.473 -12.119 1.00 95.94 89 ALA A C 1
ATOM 683 O O . ALA A 1 89 ? -11.634 -11.387 -13.342 1.00 95.94 89 ALA A O 1
ATOM 684 N N . GLY A 1 90 ? -10.892 -10.796 -11.306 1.00 94.19 90 GLY A N 1
ATOM 685 C CA . GLY A 1 90 ? -9.831 -9.918 -11.788 1.00 94.19 90 GLY A CA 1
ATOM 686 C C . GLY A 1 90 ? -8.767 -10.660 -12.594 1.00 94.19 90 GLY A C 1
ATOM 687 O O . GLY A 1 90 ? -8.362 -10.165 -13.639 1.00 94.19 90 GLY A O 1
ATOM 688 N N . ALA A 1 91 ? -8.364 -11.862 -12.175 1.00 92.50 91 ALA A N 1
ATOM 689 C CA . ALA A 1 91 ? -7.406 -12.682 -12.914 1.00 92.50 91 ALA A CA 1
ATOM 690 C C . ALA A 1 91 ? -7.946 -13.082 -14.295 1.00 92.50 91 ALA A C 1
ATOM 692 O O . ALA A 1 91 ? -7.263 -12.883 -15.296 1.00 92.50 91 ALA A O 1
ATOM 693 N N . VAL A 1 92 ? -9.188 -13.573 -14.367 1.00 95.12 92 VAL A N 1
ATOM 694 C CA . VAL A 1 92 ? -9.831 -13.939 -15.642 1.00 95.12 92 VAL A CA 1
ATOM 695 C C . VAL A 1 92 ? -9.934 -12.728 -16.570 1.00 95.12 92 VAL A C 1
ATOM 697 O O . VAL A 1 92 ? -9.560 -12.816 -17.735 1.00 95.12 92 VAL A O 1
ATOM 700 N N . ILE A 1 93 ? -10.395 -11.586 -16.055 1.00 91.44 93 ILE A N 1
ATOM 701 C CA . ILE A 1 93 ? -10.570 -10.357 -16.843 1.00 91.44 93 ILE A CA 1
ATOM 702 C C . ILE A 1 93 ? -9.220 -9.781 -17.279 1.00 91.44 93 ILE A C 1
ATOM 704 O O . ILE A 1 93 ? -9.076 -9.368 -18.426 1.00 91.44 93 ILE A O 1
ATOM 708 N N . GLY A 1 94 ? -8.224 -9.781 -16.392 1.00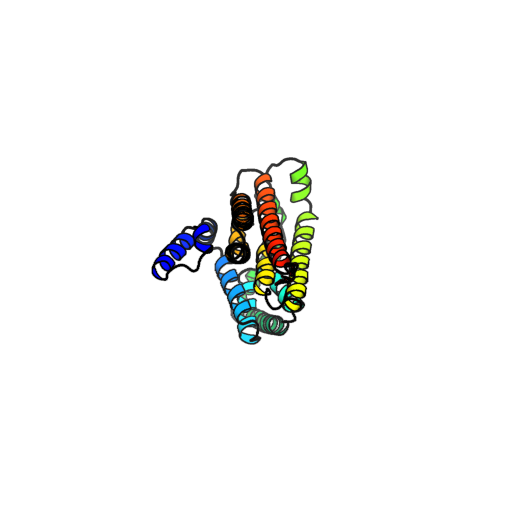 88.25 94 GLY A N 1
ATOM 709 C CA . GLY A 1 94 ? -6.872 -9.321 -16.691 1.00 88.25 94 GLY A CA 1
ATOM 710 C C . GLY A 1 94 ? -6.214 -10.165 -17.779 1.00 88.25 94 GLY A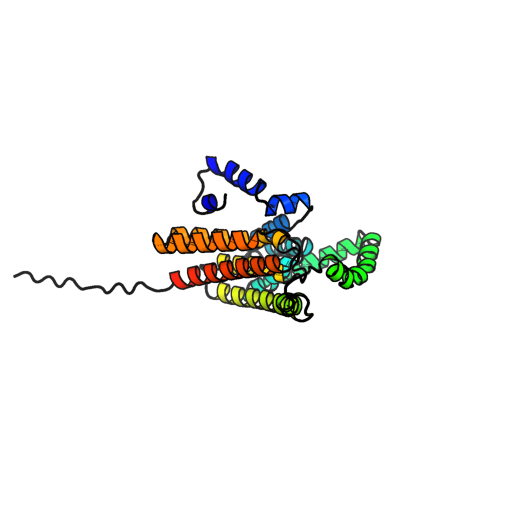 C 1
ATOM 711 O O . GLY A 1 94 ? -5.718 -9.614 -18.756 1.00 88.25 94 GLY A O 1
ATOM 712 N N . VAL A 1 95 ? -6.280 -11.497 -17.668 1.00 90.06 95 VAL A N 1
ATOM 713 C CA . VAL A 1 95 ? -5.758 -12.414 -18.696 1.00 90.06 95 VAL A CA 1
ATOM 714 C C . VAL A 1 95 ? -6.508 -12.240 -20.015 1.00 90.06 95 VAL A C 1
ATOM 716 O O . VAL A 1 95 ? -5.868 -12.116 -21.055 1.00 90.06 95 VAL A O 1
ATOM 719 N N . ALA A 1 96 ? -7.841 -12.164 -19.991 1.00 90.06 96 ALA A N 1
ATOM 720 C CA . ALA A 1 96 ? -8.628 -11.915 -21.197 1.00 90.06 96 ALA A CA 1
ATOM 721 C C . ALA A 1 96 ? -8.257 -10.575 -21.856 1.00 90.06 96 ALA A C 1
ATOM 723 O O . ALA A 1 96 ? -8.125 -10.513 -23.075 1.00 90.06 96 ALA A O 1
ATOM 724 N N . GLY A 1 97 ? -8.028 -9.527 -21.061 1.00 86.81 97 GLY A N 1
ATOM 725 C CA . GLY A 1 97 ? -7.559 -8.226 -21.536 1.00 86.81 97 GLY A CA 1
ATOM 726 C C . GLY A 1 97 ? -6.163 -8.285 -22.156 1.00 86.81 97 GLY A C 1
ATOM 727 O O . GLY A 1 97 ? -5.952 -7.702 -23.215 1.00 86.81 97 GLY A O 1
ATOM 728 N N . LEU A 1 98 ? -5.231 -9.031 -21.552 1.00 83.69 98 LEU A N 1
ATOM 729 C CA . LEU A 1 98 ? -3.894 -9.255 -22.113 1.00 83.69 98 LEU A CA 1
ATOM 730 C C . LEU A 1 98 ? -3.956 -10.025 -23.438 1.00 83.69 98 LEU A C 1
ATOM 732 O O . LEU A 1 98 ? -3.301 -9.627 -24.397 1.00 83.69 98 LEU A O 1
ATOM 736 N N . VAL A 1 99 ? -4.767 -11.085 -23.516 1.00 89.06 99 VAL A N 1
ATOM 737 C CA . VAL A 1 99 ? -4.959 -11.870 -24.746 1.00 89.06 99 VAL A CA 1
ATOM 738 C C . VAL A 1 99 ? -5.602 -11.017 -25.837 1.00 89.06 99 VAL A C 1
ATOM 740 O O . VAL A 1 99 ? -5.094 -10.970 -26.953 1.00 89.06 99 VAL A O 1
ATOM 743 N N . ALA A 1 100 ? -6.681 -10.298 -25.523 1.00 88.19 100 ALA A N 1
ATOM 744 C CA . ALA A 1 100 ? -7.324 -9.396 -26.473 1.00 88.19 100 ALA A CA 1
ATOM 745 C C . ALA A 1 100 ? -6.359 -8.296 -26.939 1.00 88.19 100 ALA A C 1
ATOM 747 O O . ALA A 1 100 ? -6.277 -8.028 -28.133 1.00 88.19 100 ALA A O 1
ATOM 748 N N . GLY A 1 101 ? -5.581 -7.710 -26.025 1.00 80.94 101 GLY A N 1
ATOM 749 C CA . GLY A 1 101 ? -4.543 -6.733 -26.352 1.00 80.94 101 GLY A CA 1
ATOM 750 C C . GLY A 1 101 ? -3.480 -7.302 -27.292 1.00 80.94 101 GLY A C 1
ATOM 751 O O . GLY A 1 101 ? -3.150 -6.659 -28.282 1.00 80.94 101 GLY A O 1
ATOM 752 N N . ALA A 1 102 ? -3.013 -8.527 -27.039 1.00 83.00 102 ALA A N 1
ATOM 753 C CA . ALA A 1 102 ? -2.050 -9.216 -27.895 1.00 83.00 102 ALA A CA 1
ATOM 754 C C . ALA A 1 102 ? -2.588 -9.498 -29.303 1.00 83.00 102 ALA A C 1
ATOM 756 O O . ALA A 1 102 ? -1.849 -9.388 -30.277 1.00 83.00 102 ALA A O 1
ATOM 757 N N . LEU A 1 103 ? -3.874 -9.835 -29.420 1.00 92.12 103 LEU A N 1
ATOM 758 C CA . LEU A 1 103 ? -4.522 -10.088 -30.709 1.00 92.12 103 LEU A CA 1
ATOM 759 C C . LEU A 1 103 ? -4.817 -8.796 -31.483 1.00 92.12 103 LEU A C 1
ATOM 761 O O . LEU A 1 103 ? -4.717 -8.783 -32.707 1.00 92.12 103 LEU A O 1
ATOM 765 N N . LEU A 1 104 ? -5.186 -7.719 -30.784 1.00 89.00 104 LEU A N 1
ATOM 766 C CA . LEU A 1 104 ? -5.533 -6.431 -31.393 1.00 89.00 104 LEU A CA 1
ATOM 767 C C . LEU A 1 104 ? -4.304 -5.579 -31.733 1.00 89.00 104 LEU A C 1
ATOM 769 O O . LEU A 1 104 ? -4.370 -4.756 -32.643 1.00 89.00 104 LEU A O 1
ATOM 773 N N . LEU A 1 105 ? -3.201 -5.749 -30.999 1.00 85.75 105 LEU A N 1
ATOM 774 C CA . LEU A 1 105 ? -1.972 -4.962 -31.135 1.00 85.75 105 LEU A CA 1
ATOM 775 C C . LEU A 1 105 ? -0.726 -5.869 -31.218 1.00 85.75 105 LEU A C 1
ATOM 777 O O . LEU A 1 105 ? 0.208 -5.696 -30.426 1.00 85.75 105 LEU A O 1
ATOM 781 N N . PRO A 1 106 ? -0.671 -6.819 -32.172 1.00 85.44 106 PRO A N 1
ATOM 782 C CA . PRO A 1 106 ? 0.361 -7.858 -32.208 1.00 85.44 106 PRO A CA 1
ATOM 783 C C . PRO A 1 106 ? 1.782 -7.288 -32.288 1.00 85.44 106 PRO A C 1
ATOM 785 O O . PRO A 1 106 ? 2.672 -7.762 -31.582 1.00 85.44 106 PRO A O 1
ATOM 788 N N . ASP A 1 107 ? 1.987 -6.218 -33.061 1.00 79.38 107 ASP A N 1
ATOM 789 C CA . ASP A 1 107 ? 3.299 -5.579 -33.203 1.00 79.38 107 ASP A CA 1
ATOM 790 C C . ASP A 1 107 ? 3.771 -4.930 -31.893 1.00 79.38 107 ASP A C 1
ATOM 792 O O . ASP A 1 107 ? 4.922 -5.097 -31.491 1.00 79.38 107 ASP A O 1
ATOM 796 N N . ARG A 1 108 ? 2.869 -4.255 -31.163 1.00 72.75 108 ARG A N 1
ATOM 797 C CA . ARG A 1 108 ? 3.187 -3.625 -29.866 1.00 72.75 108 ARG A CA 1
ATOM 798 C C . ARG A 1 108 ? 3.456 -4.656 -28.784 1.00 72.75 108 ARG A C 1
ATOM 800 O O . ARG A 1 108 ? 4.339 -4.463 -27.951 1.00 72.75 108 ARG A O 1
ATOM 807 N N . THR A 1 109 ? 2.719 -5.760 -28.795 1.00 70.69 109 THR A N 1
ATOM 808 C CA . THR A 1 109 ? 2.973 -6.871 -27.879 1.00 70.69 109 THR A CA 1
ATOM 809 C C . THR A 1 109 ? 4.306 -7.542 -28.187 1.00 70.69 109 THR A C 1
ATOM 811 O O . THR A 1 109 ? 5.066 -7.813 -27.260 1.00 70.69 109 THR A O 1
ATOM 814 N N . ALA A 1 110 ? 4.644 -7.745 -29.463 1.00 72.31 110 ALA A N 1
ATOM 815 C CA . ALA A 1 110 ? 5.946 -8.273 -29.857 1.00 72.31 110 ALA A CA 1
ATOM 816 C C . ALA A 1 110 ? 7.095 -7.337 -29.444 1.00 72.31 110 ALA A C 1
ATOM 818 O O . ALA A 1 110 ? 8.107 -7.811 -28.928 1.00 72.31 110 ALA A O 1
ATOM 819 N N . GLU A 1 111 ? 6.934 -6.019 -29.607 1.00 69.00 111 GLU A N 1
ATOM 820 C CA . GLU A 1 111 ? 7.870 -5.018 -29.079 1.00 69.00 111 GLU A CA 1
ATOM 821 C C . GLU A 1 111 ? 8.025 -5.162 -27.558 1.00 69.00 111 GLU A C 1
ATOM 823 O O . GLU A 1 111 ? 9.141 -5.343 -27.074 1.00 69.00 111 GLU A O 1
ATOM 828 N N . TYR A 1 112 ? 6.921 -5.167 -26.804 1.00 64.00 112 TYR A N 1
ATOM 829 C CA . T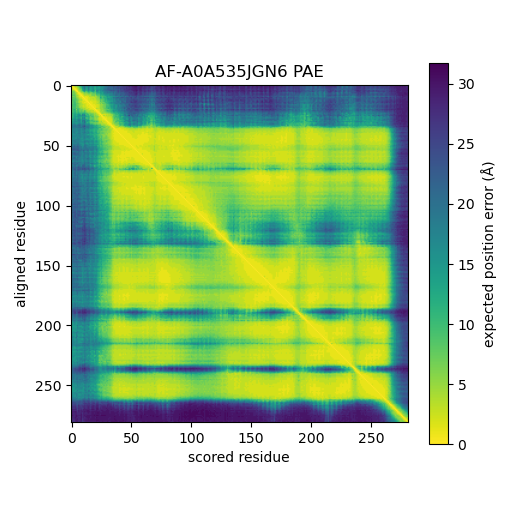YR A 1 112 ? 6.937 -5.293 -25.343 1.00 64.00 112 TYR A CA 1
ATOM 830 C C . TYR A 1 112 ? 7.636 -6.577 -24.863 1.00 64.00 112 TYR A C 1
ATOM 832 O O . TYR A 1 112 ? 8.482 -6.527 -23.970 1.00 64.00 112 TYR A O 1
ATOM 840 N N . VAL A 1 113 ? 7.347 -7.721 -25.492 1.00 69.19 113 VAL A N 1
ATOM 841 C CA . VAL A 1 113 ? 7.984 -9.011 -25.170 1.00 69.19 113 VAL A CA 1
ATOM 842 C C . VAL A 1 113 ? 9.486 -8.982 -25.463 1.00 69.19 113 VAL A C 1
ATOM 844 O O . VAL A 1 113 ? 10.266 -9.505 -24.670 1.00 69.19 113 VAL A O 1
ATOM 847 N N . ARG A 1 114 ? 9.922 -8.329 -26.549 1.00 67.06 114 ARG A N 1
ATOM 848 C CA . ARG A 1 114 ? 11.355 -8.153 -26.857 1.00 67.06 114 ARG A CA 1
ATOM 849 C C . ARG A 1 114 ? 12.070 -7.240 -25.859 1.00 67.06 114 ARG A C 1
ATOM 851 O O . ARG A 1 114 ? 13.270 -7.403 -25.658 1.00 67.06 114 ARG A O 1
ATOM 858 N N . PHE A 1 115 ? 11.360 -6.297 -25.238 1.00 55.78 115 PHE A N 1
ATOM 859 C CA . PHE A 1 115 ? 11.907 -5.443 -24.178 1.00 55.78 115 PHE A CA 1
ATOM 860 C C . PHE A 1 115 ? 11.960 -6.130 -22.808 1.00 55.78 115 PHE A C 1
ATOM 862 O O . PHE A 1 115 ? 12.758 -5.714 -21.970 1.00 55.78 115 PHE A O 1
ATOM 869 N N . ALA A 1 116 ? 11.170 -7.183 -22.574 1.00 58.78 116 ALA A N 1
ATOM 870 C CA . ALA A 1 116 ? 11.091 -7.841 -21.270 1.00 58.78 116 ALA A CA 1
ATOM 871 C C . ALA A 1 116 ? 12.454 -8.326 -20.723 1.00 58.78 116 ALA A C 1
ATOM 873 O O . ALA A 1 116 ? 12.731 -8.031 -19.563 1.00 58.78 116 ALA A O 1
ATOM 874 N N . PRO A 1 117 ? 13.353 -8.963 -21.507 1.00 58.34 117 PRO A N 1
ATOM 875 C CA . PRO A 1 117 ? 14.683 -9.342 -21.019 1.00 58.34 117 PRO A CA 1
ATOM 876 C C . PRO A 1 117 ? 15.526 -8.145 -20.556 1.00 58.34 117 PRO A C 1
ATOM 878 O O . PRO A 1 117 ? 16.157 -8.215 -19.509 1.00 58.34 117 PRO A O 1
ATOM 881 N N . ARG A 1 118 ? 15.459 -7.009 -21.263 1.00 55.94 118 ARG A N 1
ATOM 882 C CA . ARG A 1 118 ? 16.179 -5.775 -20.888 1.00 55.94 118 ARG A CA 1
ATOM 883 C C . ARG A 1 118 ? 15.616 -5.100 -19.636 1.00 55.94 118 ARG A C 1
ATOM 885 O O . ARG A 1 118 ? 16.329 -4.376 -18.957 1.00 55.94 118 ARG A O 1
ATOM 892 N N . LEU A 1 119 ? 14.336 -5.319 -19.324 1.00 51.62 119 LEU A N 1
ATOM 893 C CA . LEU A 1 119 ? 13.736 -4.880 -18.057 1.00 51.62 119 LEU A CA 1
ATOM 894 C C . LEU A 1 119 ? 14.142 -5.780 -16.877 1.00 51.62 119 LEU A C 1
ATOM 896 O O . LEU A 1 119 ? 14.016 -5.361 -15.727 1.00 51.62 119 LEU A O 1
ATOM 900 N N . LEU A 1 120 ? 14.593 -7.009 -17.155 1.00 53.44 120 LEU A N 1
ATOM 901 C CA . LEU A 1 120 ? 15.097 -7.955 -16.156 1.00 53.44 120 LEU A CA 1
ATOM 902 C C . LEU A 1 120 ? 16.595 -7.775 -15.877 1.00 53.44 120 LEU A C 1
ATOM 904 O O . LEU A 1 120 ? 17.050 -8.158 -14.803 1.00 53.44 120 LEU A O 1
ATOM 908 N N . GLU A 1 121 ? 17.343 -7.160 -16.794 1.00 56.38 121 GLU A N 1
ATOM 909 C CA . GLU A 1 121 ? 18.684 -6.632 -16.530 1.00 56.38 121 GLU A CA 1
ATOM 910 C C . GLU A 1 121 ? 18.548 -5.475 -15.526 1.00 56.38 121 GLU A C 1
ATOM 912 O O . GLU A 1 121 ? 18.132 -4.379 -15.888 1.00 56.38 121 GLU A O 1
ATOM 917 N N . GLN A 1 122 ? 18.808 -5.718 -14.238 1.00 55.06 122 GLN A N 1
ATOM 918 C CA . GLN A 1 122 ? 18.667 -4.697 -13.185 1.00 55.06 122 GLN A CA 1
ATOM 919 C C . GLN A 1 122 ? 19.973 -3.947 -12.892 1.00 55.06 122 GLN A C 1
ATOM 921 O O . GLN A 1 122 ? 19.940 -2.933 -12.195 1.00 55.06 122 GLN A O 1
ATOM 926 N N . ASP A 1 123 ? 21.100 -4.399 -13.446 1.00 60.53 123 ASP A N 1
ATOM 927 C CA . ASP A 1 123 ? 22.441 -3.864 -13.167 1.00 60.53 123 ASP A CA 1
ATOM 928 C C . ASP A 1 123 ? 22.537 -2.368 -13.479 1.00 60.53 123 ASP A C 1
ATOM 930 O O . ASP A 1 123 ? 22.998 -1.585 -12.650 1.00 60.53 123 ASP A O 1
ATOM 934 N N . TRP A 1 124 ? 21.975 -1.935 -14.613 1.00 57.06 124 TRP A N 1
ATOM 935 C CA . TRP A 1 124 ? 21.928 -0.516 -14.971 1.00 57.06 124 TRP A CA 1
ATOM 936 C C . TRP A 1 124 ? 21.123 0.307 -13.960 1.00 57.06 124 TRP A C 1
ATOM 938 O O . TRP A 1 124 ? 21.470 1.457 -13.696 1.00 57.06 124 TRP A O 1
ATOM 948 N N . VAL A 1 125 ? 20.059 -0.255 -13.370 1.00 57.09 125 VAL A N 1
ATOM 949 C CA . VAL A 1 125 ? 19.273 0.440 -12.346 1.00 57.09 125 VAL A CA 1
ATOM 950 C C . VAL A 1 125 ? 20.139 0.639 -11.117 1.00 57.09 125 VAL A C 1
ATOM 952 O O . VAL A 1 125 ? 20.231 1.770 -10.646 1.00 57.09 125 VAL A O 1
ATOM 955 N N . TYR A 1 126 ? 20.793 -0.425 -10.640 1.00 58.38 126 TYR A N 1
ATOM 956 C CA . TYR A 1 126 ? 21.691 -0.386 -9.486 1.00 58.38 126 TYR A CA 1
ATOM 957 C C . TYR A 1 126 ? 22.835 0.610 -9.681 1.00 58.38 126 TYR A C 1
ATOM 959 O O . TYR A 1 126 ? 23.072 1.416 -8.786 1.00 58.38 126 TYR A O 1
ATOM 967 N N . GLU A 1 127 ? 23.462 0.648 -10.856 1.00 61.44 127 GLU A N 1
ATOM 968 C CA . GLU A 1 127 ? 24.502 1.632 -11.187 1.00 61.44 127 GLU A CA 1
ATOM 969 C C . GLU A 1 127 ? 23.986 3.079 -11.164 1.00 61.44 127 GLU A C 1
ATOM 971 O O . GLU A 1 127 ? 24.660 3.970 -10.646 1.00 61.44 127 GLU A O 1
ATOM 976 N N . HIS A 1 128 ? 22.770 3.331 -11.663 1.00 58.00 128 HIS A N 1
ATOM 977 C CA . HIS A 1 128 ? 22.180 4.676 -11.680 1.00 58.00 128 HIS A CA 1
ATOM 978 C C . HIS A 1 128 ? 21.658 5.133 -10.309 1.00 58.00 128 HIS A C 1
ATOM 980 O O . HIS A 1 128 ? 21.575 6.338 -10.051 1.00 58.00 128 HIS A O 1
ATOM 986 N N . ILE A 1 129 ? 21.273 4.198 -9.433 1.00 57.00 129 ILE A N 1
ATOM 987 C CA . ILE A 1 129 ? 20.726 4.508 -8.102 1.00 57.00 129 ILE A CA 1
ATOM 988 C C . ILE A 1 129 ? 21.746 4.355 -6.974 1.00 57.00 129 ILE A C 1
ATOM 990 O O . ILE A 1 129 ? 21.441 4.776 -5.854 1.00 57.00 129 ILE A O 1
ATOM 994 N N . ALA A 1 130 ? 22.919 3.771 -7.235 1.00 62.66 130 ALA A N 1
ATOM 995 C CA . ALA A 1 130 ? 23.975 3.590 -6.252 1.00 62.66 130 ALA A CA 1
ATOM 996 C C . ALA A 1 130 ? 24.357 4.944 -5.641 1.00 62.66 130 ALA A C 1
ATOM 998 O O . ALA A 1 130 ? 24.910 5.835 -6.287 1.00 62.66 130 ALA A O 1
ATOM 999 N N . ARG A 1 131 ? 24.024 5.115 -4.362 1.00 67.44 131 ARG A N 1
ATOM 1000 C CA . ARG A 1 131 ? 24.378 6.291 -3.571 1.00 67.44 131 ARG A CA 1
ATOM 1001 C C . ARG A 1 131 ? 25.504 5.931 -2.606 1.00 67.44 131 ARG A C 1
ATOM 1003 O O . ARG A 1 131 ? 25.416 4.887 -1.953 1.00 67.44 131 ARG A O 1
ATOM 1010 N N . PRO A 1 132 ? 26.513 6.802 -2.445 1.00 67.69 132 PRO A N 1
ATOM 1011 C CA . PRO A 1 132 ? 27.498 6.635 -1.391 1.00 67.69 132 PRO A CA 1
ATOM 1012 C C . PRO A 1 132 ? 26.800 6.705 -0.031 1.00 67.69 132 PRO A C 1
ATOM 1014 O O . PRO A 1 132 ? 25.973 7.572 0.224 1.00 67.69 132 PRO A O 1
ATOM 1017 N N . GLY A 1 133 ? 27.105 5.790 0.870 1.00 69.19 133 GLY A N 1
ATOM 1018 C CA . GLY A 1 133 ? 26.555 5.806 2.218 1.00 69.19 133 GLY A CA 1
ATOM 1019 C C . GLY A 1 133 ? 27.533 5.174 3.191 1.00 69.19 133 GLY A C 1
ATOM 1020 O O . GLY A 1 133 ? 28.551 4.635 2.753 1.00 69.19 133 GLY A O 1
ATOM 1021 N N . PRO A 1 134 ? 27.236 5.231 4.499 1.00 81.38 134 PRO A N 1
ATOM 1022 C CA . PRO A 1 134 ? 27.990 4.474 5.487 1.00 81.38 134 PRO A CA 1
ATOM 1023 C C . PRO A 1 134 ? 28.121 3.012 5.029 1.00 81.38 134 PRO A C 1
ATOM 1025 O O . PRO A 1 134 ? 27.121 2.453 4.555 1.00 81.38 134 PRO A O 1
ATOM 1028 N N . PRO A 1 135 ? 29.314 2.401 5.119 1.00 82.81 135 PRO A N 1
ATOM 1029 C CA . PRO A 1 135 ? 29.565 1.063 4.584 1.00 82.81 135 PRO A CA 1
ATOM 1030 C C . PRO A 1 135 ? 28.618 0.011 5.174 1.00 82.81 135 PRO A C 1
ATOM 1032 O O . PRO A 1 135 ? 28.230 -0.925 4.481 1.00 82.81 135 PRO A O 1
ATOM 1035 N N . GLU A 1 136 ? 28.162 0.203 6.409 1.00 85.38 136 GLU A N 1
ATOM 1036 C CA . GLU A 1 136 ? 27.200 -0.667 7.083 1.00 85.38 136 GLU A CA 1
ATOM 1037 C C . GLU A 1 136 ? 25.815 -0.608 6.424 1.00 85.38 136 GLU A C 1
ATOM 1039 O O . GLU A 1 136 ? 25.182 -1.639 6.205 1.00 85.38 136 GLU A O 1
ATOM 1044 N N . LEU A 1 137 ? 25.344 0.592 6.063 1.00 82.81 137 LEU A N 1
ATOM 1045 C CA . LEU A 1 137 ? 24.076 0.752 5.346 1.00 82.81 137 LEU A CA 1
ATOM 1046 C C . LEU A 1 137 ? 24.194 0.234 3.913 1.00 82.81 137 LEU A C 1
ATOM 1048 O O . LEU A 1 137 ? 23.265 -0.399 3.417 1.00 82.81 137 LEU A O 1
ATOM 1052 N N . ALA A 1 138 ? 25.335 0.472 3.266 1.00 81.06 138 ALA A N 1
ATOM 1053 C CA . ALA A 1 138 ? 25.616 -0.022 1.924 1.00 81.06 138 ALA A CA 1
ATOM 1054 C C . ALA A 1 138 ? 25.601 -1.555 1.874 1.00 81.06 138 ALA A C 1
ATOM 1056 O O . ALA A 1 138 ? 24.948 -2.122 1.002 1.00 81.06 138 ALA A O 1
ATOM 1057 N N . ALA A 1 139 ? 26.227 -2.218 2.850 1.00 84.56 139 ALA A N 1
ATOM 1058 C CA . ALA A 1 139 ? 26.232 -3.675 2.959 1.00 84.56 139 ALA A CA 1
ATOM 1059 C C . ALA A 1 139 ? 24.820 -4.272 3.088 1.00 84.56 139 ALA A C 1
ATOM 1061 O O . ALA A 1 139 ? 24.584 -5.386 2.632 1.00 84.56 139 ALA A O 1
ATOM 1062 N N . ILE A 1 140 ? 23.876 -3.537 3.683 1.00 83.94 140 ILE A N 1
ATOM 1063 C CA . ILE A 1 140 ? 22.482 -3.973 3.810 1.00 83.94 140 ILE A CA 1
ATOM 1064 C C . ILE A 1 140 ? 21.707 -3.657 2.528 1.00 83.94 140 ILE A C 1
ATOM 1066 O O . ILE A 1 140 ? 21.214 -4.574 1.875 1.00 83.94 140 ILE A O 1
ATOM 1070 N N . PHE A 1 141 ? 21.602 -2.378 2.152 1.00 79.06 141 PHE A N 1
ATOM 1071 C CA . PHE A 1 141 ? 20.731 -1.921 1.062 1.00 79.06 141 PHE A CA 1
ATOM 1072 C C . PHE A 1 141 ? 21.158 -2.426 -0.320 1.00 79.06 141 PHE A C 1
ATOM 1074 O O . PHE A 1 141 ? 20.293 -2.615 -1.174 1.00 79.06 141 PHE A O 1
ATOM 1081 N N . TRP A 1 142 ? 22.456 -2.661 -0.532 1.00 78.44 142 TRP A N 1
ATOM 1082 C CA . TRP A 1 142 ? 22.988 -3.202 -1.788 1.00 78.44 142 TRP A CA 1
ATOM 1083 C C . TRP A 1 142 ? 23.166 -4.721 -1.773 1.00 78.44 142 TRP A C 1
ATOM 1085 O O . TRP A 1 142 ? 23.655 -5.280 -2.748 1.00 78.44 142 TRP A O 1
ATOM 1095 N N . SER A 1 143 ? 22.772 -5.408 -0.696 1.00 81.50 143 SER A N 1
ATOM 1096 C CA . SER A 1 143 ? 22.766 -6.872 -0.700 1.00 81.50 143 SER A CA 1
ATOM 1097 C C . SER A 1 143 ? 21.655 -7.421 -1.595 1.00 81.50 143 SER A C 1
ATOM 1099 O O . SER A 1 143 ? 20.541 -6.896 -1.619 1.00 81.50 143 SER A O 1
ATOM 1101 N N . GLU A 1 144 ? 21.919 -8.550 -2.252 1.00 81.25 144 GLU A N 1
ATOM 1102 C CA . GLU A 1 144 ? 20.908 -9.295 -3.019 1.00 81.25 144 GLU A CA 1
ATOM 1103 C C . GLU A 1 144 ? 19.738 -9.771 -2.135 1.00 81.25 144 GLU A C 1
ATOM 1105 O O . GLU A 1 144 ? 18.598 -9.894 -2.583 1.00 81.25 144 GLU A O 1
ATOM 1110 N N . ALA A 1 145 ? 20.003 -10.007 -0.845 1.00 84.81 145 ALA A N 1
ATOM 1111 C CA . ALA A 1 145 ? 19.017 -10.504 0.108 1.00 84.81 145 ALA A CA 1
ATOM 1112 C C . ALA A 1 145 ? 18.001 -9.437 0.546 1.00 84.81 145 ALA A C 1
ATOM 1114 O O . ALA A 1 145 ? 16.850 -9.764 0.839 1.00 84.81 145 ALA A O 1
ATOM 1115 N N . PHE A 1 146 ? 18.400 -8.166 0.606 1.00 83.06 146 PHE A N 1
ATOM 1116 C CA . PHE A 1 146 ? 17.558 -7.083 1.111 1.00 83.06 146 PHE A CA 1
ATOM 1117 C C . PHE A 1 146 ? 16.235 -6.881 0.346 1.00 83.06 146 PHE A C 1
ATOM 1119 O O . PHE A 1 146 ? 15.182 -6.886 0.997 1.00 83.06 146 PHE A O 1
ATOM 1126 N N . PRO A 1 147 ? 16.212 -6.753 -0.997 1.00 78.50 147 PRO A N 1
ATOM 1127 C CA . PRO A 1 147 ? 14.956 -6.613 -1.733 1.00 78.50 147 PRO A CA 1
ATOM 1128 C C . PRO A 1 147 ? 14.047 -7.841 -1.577 1.00 78.50 147 PRO A C 1
ATOM 1130 O O . PRO A 1 147 ? 12.830 -7.691 -1.454 1.00 78.50 147 PRO A O 1
ATOM 1133 N N . LEU A 1 148 ? 14.622 -9.047 -1.509 1.00 84.25 148 LEU A N 1
ATOM 1134 C CA . LEU A 1 148 ? 13.868 -10.283 -1.278 1.00 84.25 148 LEU A CA 1
ATOM 1135 C C . LEU A 1 148 ? 13.237 -10.307 0.119 1.00 84.25 148 LEU A C 1
ATOM 1137 O O . LEU A 1 148 ? 12.058 -10.638 0.258 1.00 84.25 148 LEU A O 1
ATOM 1141 N N . ALA A 1 149 ? 13.993 -9.915 1.146 1.00 88.50 149 ALA A N 1
ATOM 1142 C CA . ALA A 1 149 ? 13.501 -9.832 2.517 1.00 88.50 149 ALA A CA 1
ATOM 1143 C C . ALA A 1 149 ? 12.353 -8.819 2.648 1.00 88.50 149 ALA A C 1
ATOM 1145 O O . ALA A 1 149 ? 11.357 -9.100 3.317 1.00 88.50 149 ALA A O 1
ATOM 1146 N N . LEU A 1 150 ? 12.448 -7.672 1.970 1.00 86.19 150 LEU A N 1
ATOM 1147 C CA . LEU A 1 150 ? 11.381 -6.672 1.932 1.00 86.19 150 LEU A CA 1
ATOM 1148 C C . LEU A 1 150 ? 10.124 -7.166 1.218 1.00 86.19 150 LEU A C 1
ATOM 1150 O O . LEU A 1 150 ? 9.024 -7.015 1.754 1.00 86.19 150 LEU A O 1
ATOM 1154 N N . ALA A 1 151 ? 10.273 -7.790 0.048 1.00 87.44 151 ALA A N 1
ATOM 1155 C CA . ALA A 1 151 ? 9.147 -8.361 -0.683 1.00 87.44 151 ALA A CA 1
ATOM 1156 C C . ALA A 1 151 ? 8.450 -9.457 0.142 1.00 87.44 151 ALA A C 1
ATOM 1158 O O . ALA A 1 151 ? 7.218 -9.474 0.248 1.00 87.44 151 ALA A O 1
ATOM 1159 N N . ALA A 1 152 ? 9.229 -10.324 0.797 1.00 91.12 152 ALA A N 1
ATOM 1160 C CA . ALA A 1 152 ? 8.714 -11.340 1.709 1.00 91.12 152 ALA A CA 1
ATOM 1161 C C . ALA A 1 152 ? 7.981 -10.709 2.904 1.00 91.12 152 ALA A C 1
ATOM 1163 O O . ALA A 1 152 ? 6.863 -11.115 3.221 1.00 91.12 152 ALA A O 1
ATOM 1164 N N . ALA A 1 153 ? 8.552 -9.678 3.532 1.00 91.56 153 ALA A N 1
ATOM 1165 C CA . ALA A 1 153 ? 7.912 -8.962 4.631 1.00 91.56 153 ALA A CA 1
ATOM 1166 C C . ALA A 1 153 ? 6.588 -8.308 4.199 1.00 91.56 153 ALA A C 1
ATOM 1168 O O . ALA A 1 153 ? 5.585 -8.432 4.903 1.00 91.56 153 ALA A O 1
ATOM 1169 N N . ALA A 1 154 ? 6.541 -7.671 3.025 1.00 91.56 154 ALA A N 1
ATOM 1170 C CA . ALA A 1 154 ? 5.319 -7.081 2.479 1.00 91.56 154 ALA A CA 1
ATOM 1171 C C . ALA A 1 154 ? 4.232 -8.138 2.224 1.00 91.56 154 ALA A C 1
ATOM 1173 O O . ALA A 1 154 ? 3.068 -7.932 2.583 1.00 91.56 154 ALA A O 1
ATOM 1174 N N . ALA A 1 155 ? 4.609 -9.295 1.670 1.00 93.69 155 ALA A N 1
ATOM 1175 C CA . ALA A 1 155 ? 3.703 -10.424 1.473 1.00 93.69 155 ALA A CA 1
ATOM 1176 C C . ALA A 1 155 ? 3.181 -10.985 2.807 1.00 93.69 155 ALA A C 1
ATOM 1178 O O . ALA A 1 155 ? 1.979 -11.221 2.949 1.00 93.69 155 ALA A O 1
ATOM 1179 N N . LEU A 1 156 ? 4.051 -11.138 3.811 1.00 95.94 156 LEU A N 1
ATOM 1180 C CA . LEU A 1 156 ? 3.666 -11.576 5.155 1.00 95.94 156 LEU A CA 1
ATOM 1181 C C . LEU A 1 156 ? 2.713 -10.583 5.828 1.00 95.94 156 LEU A C 1
ATOM 1183 O O . LEU A 1 156 ? 1.720 -11.007 6.420 1.00 95.94 156 LEU A O 1
ATOM 1187 N N . VAL A 1 157 ? 2.958 -9.274 5.695 1.00 95.88 157 VAL A N 1
ATOM 1188 C CA . VAL A 1 157 ? 2.035 -8.234 6.175 1.00 95.88 157 VAL A CA 1
ATOM 1189 C C . VAL A 1 157 ? 0.685 -8.355 5.473 1.00 95.88 157 VAL A C 1
ATOM 1191 O O . VAL A 1 157 ? -0.336 -8.332 6.153 1.00 95.88 157 VAL A O 1
ATOM 1194 N N . ALA A 1 158 ? 0.653 -8.543 4.152 1.00 96.44 158 ALA A N 1
ATOM 1195 C CA . ALA A 1 158 ? -0.594 -8.689 3.401 1.00 96.44 158 ALA A CA 1
ATOM 1196 C C . ALA A 1 158 ? -1.415 -9.907 3.854 1.00 96.44 158 ALA A C 1
ATOM 1198 O O . ALA A 1 158 ? -2.620 -9.800 4.104 1.00 96.44 158 ALA A O 1
ATOM 1199 N N . VAL A 1 159 ? -0.763 -11.062 4.009 1.00 97.56 159 VAL A N 1
ATOM 1200 C CA . VAL A 1 159 ? -1.409 -12.292 4.488 1.00 97.56 159 VAL A CA 1
ATOM 1201 C C . VAL A 1 159 ? -1.878 -12.125 5.934 1.00 97.56 159 VAL A C 1
ATOM 1203 O O . VAL A 1 159 ? -3.043 -12.388 6.237 1.00 97.56 159 VAL A O 1
ATOM 1206 N N . GLY A 1 160 ? -1.008 -11.641 6.822 1.00 97.50 160 GLY A N 1
ATOM 1207 C CA . GLY A 1 160 ? -1.317 -11.432 8.236 1.00 97.50 160 GLY A CA 1
ATOM 1208 C C . GLY A 1 160 ? -2.457 -10.435 8.444 1.00 97.50 160 GLY A C 1
ATOM 1209 O O . GLY A 1 160 ? -3.402 -10.723 9.179 1.00 97.50 160 GLY A O 1
ATOM 1210 N N . ALA A 1 161 ? -2.426 -9.306 7.735 1.00 96.94 161 ALA A N 1
ATOM 1211 C CA . ALA A 1 161 ? -3.494 -8.315 7.743 1.00 96.94 161 ALA A CA 1
ATOM 1212 C C . ALA A 1 161 ? -4.797 -8.884 7.164 1.00 96.94 161 ALA A C 1
ATOM 1214 O O . ALA A 1 161 ? -5.868 -8.601 7.694 1.00 96.94 161 ALA A O 1
ATOM 1215 N N . GLY A 1 162 ? -4.733 -9.721 6.125 1.00 97.38 162 GLY A N 1
ATOM 1216 C CA . GLY A 1 162 ? -5.911 -10.386 5.565 1.00 97.38 162 GLY A CA 1
ATOM 1217 C C . GLY A 1 162 ? -6.564 -11.340 6.565 1.00 97.38 162 GLY A C 1
ATOM 1218 O O . GLY A 1 162 ? -7.774 -11.268 6.797 1.00 97.38 162 GLY A O 1
ATOM 1219 N N . ILE A 1 163 ? -5.763 -12.174 7.235 1.00 97.75 163 ILE A N 1
ATOM 1220 C CA . ILE A 1 163 ? -6.234 -13.060 8.311 1.00 97.75 163 ILE A CA 1
ATOM 1221 C C . ILE A 1 163 ? -6.828 -12.236 9.462 1.00 97.75 163 ILE A C 1
ATOM 1223 O O . ILE A 1 163 ? -7.902 -12.570 9.969 1.00 97.75 163 ILE A O 1
ATOM 1227 N N . ALA A 1 164 ? -6.167 -11.146 9.861 1.00 96.19 164 ALA A N 1
ATOM 1228 C CA . ALA A 1 164 ? -6.659 -10.253 10.906 1.00 96.19 164 ALA A CA 1
ATOM 1229 C C . ALA A 1 164 ? -7.986 -9.587 10.510 1.00 96.19 164 ALA A C 1
ATOM 1231 O O . ALA A 1 164 ? -8.926 -9.602 11.296 1.00 96.19 164 ALA A O 1
ATOM 1232 N N . ALA A 1 165 ? -8.126 -9.117 9.268 1.00 96.19 165 ALA A N 1
ATOM 1233 C CA . ALA A 1 165 ? -9.369 -8.558 8.733 1.00 96.19 165 ALA A CA 1
ATOM 1234 C C . ALA A 1 165 ? -10.523 -9.575 8.731 1.00 96.19 165 ALA A C 1
ATOM 1236 O O . ALA A 1 165 ? -11.686 -9.216 8.931 1.00 96.19 165 ALA A O 1
ATOM 1237 N N . ARG A 1 166 ? -10.224 -10.858 8.513 1.00 94.94 166 ARG A N 1
ATOM 1238 C CA . ARG A 1 166 ? -11.229 -11.922 8.610 1.00 94.94 166 ARG A CA 1
ATOM 1239 C C . ARG A 1 166 ? -11.705 -12.131 10.050 1.00 94.94 166 ARG A C 1
ATOM 1241 O O . ARG A 1 166 ? -12.887 -12.385 10.255 1.00 94.94 166 ARG A O 1
ATOM 1248 N N . ARG A 1 167 ? -10.795 -12.037 11.024 1.00 94.94 167 ARG A N 1
ATOM 1249 C CA . ARG A 1 167 ? -11.090 -12.199 12.461 1.00 94.94 167 ARG A CA 1
ATOM 1250 C C . ARG A 1 167 ? -11.713 -10.955 13.092 1.00 94.94 167 ARG A C 1
ATOM 1252 O O . ARG A 1 167 ? -12.467 -11.084 14.047 1.00 94.94 167 ARG A O 1
ATOM 1259 N N . ASP A 1 168 ? -11.425 -9.779 12.544 1.00 93.19 168 ASP A N 1
ATOM 1260 C CA . ASP A 1 168 ? -11.894 -8.484 13.030 1.00 93.19 168 ASP A CA 1
ATOM 1261 C C . ASP A 1 168 ? -12.593 -7.689 11.909 1.00 93.19 168 ASP A C 1
ATOM 1263 O O . ASP A 1 168 ? -11.996 -6.807 11.271 1.00 93.19 168 ASP A O 1
ATOM 1267 N N . PRO A 1 169 ? -13.882 -7.992 11.643 1.00 89.94 169 PRO A N 1
ATOM 1268 C CA . PRO A 1 169 ? -14.661 -7.310 10.619 1.00 89.94 169 PRO A CA 1
ATOM 1269 C C . PRO A 1 169 ? -14.833 -5.803 10.847 1.00 89.94 169 PRO A C 1
ATOM 1271 O O . PRO A 1 169 ? -15.025 -5.060 9.882 1.00 89.94 169 PRO A O 1
ATOM 1274 N N . ALA A 1 170 ? -14.746 -5.337 12.095 1.00 91.12 170 ALA A N 1
ATOM 1275 C CA . ALA A 1 170 ? -14.935 -3.928 12.432 1.00 91.12 170 ALA A CA 1
ATOM 1276 C C . ALA A 1 170 ? -13.782 -3.047 11.922 1.00 91.12 170 ALA A C 1
ATOM 1278 O O . ALA A 1 170 ? -13.997 -1.880 11.587 1.00 91.12 170 ALA A O 1
ATOM 1279 N N . HIS A 1 171 ? -12.575 -3.608 11.790 1.00 92.75 171 HIS A N 1
ATOM 1280 C CA . HIS A 1 171 ? -11.372 -2.861 11.408 1.00 92.75 171 HIS A CA 1
ATOM 1281 C C . HIS A 1 171 ? -10.744 -3.311 10.083 1.00 92.75 171 HIS A C 1
ATOM 1283 O O . HIS A 1 171 ? -9.581 -3.010 9.809 1.00 92.75 171 HIS A O 1
ATOM 1289 N N . GLN A 1 172 ? -11.498 -3.979 9.205 1.00 94.25 172 GLN A N 1
ATOM 1290 C CA . GLN A 1 172 ? -10.971 -4.466 7.919 1.00 94.25 172 GLN A CA 1
ATOM 1291 C C . GLN A 1 172 ? -10.352 -3.360 7.057 1.00 94.25 172 GLN A C 1
ATOM 1293 O O . GLN A 1 172 ? -9.391 -3.611 6.336 1.00 94.25 172 GLN A O 1
ATOM 1298 N N . ASN A 1 173 ? -10.878 -2.134 7.142 1.00 94.06 173 ASN A N 1
ATOM 1299 C CA . ASN A 1 173 ? -10.332 -0.984 6.419 1.00 94.06 173 ASN A CA 1
ATOM 1300 C C . ASN A 1 173 ? -8.919 -0.624 6.892 1.00 94.06 173 ASN A C 1
ATOM 1302 O O . ASN A 1 173 ? -8.079 -0.291 6.062 1.00 94.06 173 ASN A O 1
ATOM 1306 N N . THR A 1 174 ? -8.642 -0.723 8.196 1.00 94.56 174 THR A N 1
ATOM 1307 C CA . THR A 1 174 ? -7.298 -0.494 8.741 1.00 94.56 174 THR A CA 1
ATOM 1308 C C . THR A 1 174 ? -6.339 -1.568 8.243 1.00 94.56 174 THR A C 1
ATOM 1310 O O . THR A 1 174 ? -5.251 -1.245 7.782 1.00 94.56 174 THR A O 1
ATOM 1313 N N . TRP A 1 175 ? -6.745 -2.838 8.278 1.00 96.62 175 TRP A N 1
ATOM 1314 C CA . TRP A 1 175 ? -5.915 -3.949 7.802 1.00 96.62 175 TRP A CA 1
ATOM 1315 C C . TRP A 1 175 ? -5.633 -3.874 6.292 1.00 96.62 175 TRP A C 1
ATOM 1317 O O . TRP A 1 175 ? -4.513 -4.127 5.846 1.00 96.62 175 TRP A O 1
ATOM 1327 N N . HIS A 1 176 ? -6.617 -3.444 5.501 1.00 96.12 176 HIS A N 1
ATOM 1328 C CA . HIS A 1 176 ? -6.424 -3.158 4.080 1.00 96.12 176 HIS A CA 1
ATOM 1329 C C . HIS A 1 176 ? -5.452 -1.985 3.868 1.00 96.12 176 HIS A C 1
ATOM 1331 O O . HIS A 1 176 ? -4.528 -2.076 3.062 1.00 96.12 176 HIS A O 1
ATOM 1337 N N . ALA A 1 177 ? -5.619 -0.893 4.618 1.00 94.75 177 ALA A N 1
ATOM 1338 C CA . ALA A 1 177 ? -4.728 0.264 4.561 1.00 94.75 177 ALA A CA 1
ATOM 1339 C C . ALA A 1 177 ? -3.291 -0.066 5.004 1.00 94.75 177 ALA A C 1
ATOM 1341 O O . ALA A 1 177 ? -2.347 0.472 4.435 1.00 94.75 177 ALA A O 1
ATOM 1342 N N . LEU A 1 178 ? -3.122 -0.979 5.965 1.00 95.69 178 LEU A N 1
ATOM 1343 C CA . LEU A 1 178 ? -1.819 -1.497 6.384 1.00 95.69 178 LEU A CA 1
ATOM 1344 C C . LEU A 1 178 ? -1.120 -2.224 5.233 1.00 95.69 178 LEU A C 1
ATOM 1346 O O . LEU A 1 178 ? 0.059 -1.997 4.991 1.00 95.69 178 LEU A O 1
ATOM 1350 N N . THR A 1 179 ? -1.868 -3.042 4.491 1.00 95.50 179 THR A N 1
ATOM 1351 C CA . THR A 1 179 ? -1.343 -3.745 3.311 1.00 95.50 179 THR A CA 1
ATOM 1352 C C . THR A 1 179 ? -0.943 -2.773 2.200 1.00 95.50 179 THR A C 1
ATOM 1354 O O . THR A 1 179 ? 0.086 -2.960 1.560 1.00 95.50 179 THR A O 1
ATOM 1357 N N . LEU A 1 180 ? -1.731 -1.715 1.975 1.00 92.88 180 LEU A N 1
ATOM 1358 C CA . LEU A 1 180 ? -1.380 -0.662 1.016 1.00 92.88 180 LEU A CA 1
ATOM 1359 C C . LEU A 1 180 ? -0.090 0.065 1.414 1.00 92.88 180 LEU A C 1
ATOM 1361 O O . LEU A 1 180 ? 0.780 0.247 0.568 1.00 92.88 180 LEU A O 1
ATOM 1365 N N . ALA A 1 181 ? 0.057 0.428 2.690 1.00 91.81 181 ALA A N 1
ATOM 1366 C CA . ALA A 1 181 ? 1.225 1.157 3.182 1.00 91.81 181 ALA A CA 1
ATOM 1367 C C . ALA A 1 181 ? 2.541 0.385 2.980 1.00 91.81 181 ALA A C 1
ATOM 1369 O O . ALA A 1 181 ? 3.584 0.995 2.768 1.00 91.81 181 ALA A O 1
ATOM 1370 N N . THR A 1 182 ? 2.497 -0.950 3.002 1.00 91.50 182 THR A N 1
ATOM 1371 C CA . THR A 1 182 ? 3.674 -1.800 2.768 1.00 91.50 182 THR A CA 1
ATOM 1372 C C . THR A 1 182 ? 3.806 -2.294 1.325 1.00 91.50 182 THR A C 1
ATOM 1374 O O . THR A 1 182 ? 4.820 -2.896 0.981 1.00 91.50 182 THR A O 1
ATOM 1377 N N . ALA A 1 183 ? 2.833 -2.020 0.449 1.00 88.38 183 ALA A N 1
ATOM 1378 C CA . ALA A 1 183 ? 2.831 -2.499 -0.936 1.00 88.38 183 ALA A CA 1
ATOM 1379 C C . ALA A 1 183 ? 4.014 -1.967 -1.766 1.00 88.38 183 ALA A C 1
ATOM 1381 O O . ALA A 1 183 ? 4.504 -2.657 -2.658 1.00 88.38 183 ALA A O 1
ATOM 1382 N N . GLY A 1 184 ? 4.513 -0.768 -1.441 1.00 81.50 184 GLY A N 1
ATOM 1383 C CA . GLY A 1 184 ? 5.692 -0.174 -2.082 1.00 81.50 184 GLY A CA 1
ATOM 1384 C C . GLY A 1 184 ? 6.964 -1.027 -1.965 1.00 81.50 184 GLY A C 1
ATOM 1385 O O . GLY A 1 184 ? 7.824 -0.949 -2.837 1.00 81.50 184 GLY A O 1
ATOM 1386 N N . TYR A 1 185 ? 7.053 -1.887 -0.945 1.00 84.19 185 TYR A N 1
ATOM 1387 C CA . TYR A 1 185 ? 8.203 -2.765 -0.701 1.00 84.19 185 TYR A CA 1
ATOM 1388 C C . TYR A 1 185 ? 8.240 -4.018 -1.577 1.00 84.19 185 TYR A C 1
ATOM 1390 O O . TYR A 1 185 ? 9.215 -4.762 -1.527 1.00 84.19 185 TYR A O 1
ATOM 1398 N N . LEU A 1 186 ? 7.212 -4.250 -2.401 1.00 78.12 186 LEU A N 1
ATOM 1399 C CA . LEU A 1 186 ? 7.287 -5.256 -3.461 1.00 78.12 186 LEU A CA 1
ATOM 1400 C C . LEU A 1 186 ? 8.254 -4.824 -4.574 1.00 78.12 186 LEU A C 1
ATOM 1402 O O . LEU A 1 186 ? 8.830 -5.667 -5.255 1.00 78.12 186 LEU A O 1
ATOM 1406 N N . ALA A 1 187 ? 8.429 -3.514 -4.769 1.00 70.62 187 ALA A N 1
ATOM 1407 C CA . ALA A 1 187 ? 9.400 -2.998 -5.717 1.00 70.62 187 ALA A CA 1
ATOM 1408 C C . ALA A 1 187 ? 10.798 -2.964 -5.070 1.00 70.62 187 ALA A C 1
ATOM 1410 O O . ALA A 1 187 ? 10.978 -2.266 -4.067 1.00 70.62 187 ALA A O 1
ATOM 1411 N N . PRO A 1 188 ? 11.810 -3.617 -5.675 1.00 58.28 188 PRO A N 1
ATOM 1412 C CA . PRO A 1 188 ? 13.190 -3.608 -5.177 1.00 58.28 188 PRO A CA 1
ATOM 1413 C C . PRO A 1 188 ? 13.868 -2.230 -5.310 1.00 58.28 188 PRO A C 1
ATOM 1415 O O . PRO A 1 188 ? 14.997 -2.033 -4.873 1.00 58.28 188 PRO A O 1
ATOM 1418 N N . PHE A 1 189 ? 13.176 -1.243 -5.884 1.00 59.03 189 PHE A N 1
ATOM 1419 C CA . PHE A 1 189 ? 13.686 0.096 -6.157 1.00 59.03 189 PHE A CA 1
ATOM 1420 C C . PHE A 1 189 ? 13.534 1.027 -4.945 1.00 59.03 189 PHE A C 1
ATOM 1422 O O . PHE A 1 189 ? 12.775 2.001 -4.990 1.00 59.03 189 PHE A O 1
ATOM 1429 N N . GLY A 1 190 ? 14.292 0.757 -3.874 1.00 51.81 190 GLY A N 1
ATOM 1430 C CA . GLY A 1 190 ? 14.347 1.575 -2.646 1.00 51.81 190 GLY A CA 1
ATOM 1431 C C . GLY A 1 190 ? 14.578 3.079 -2.859 1.00 51.81 190 GLY A C 1
ATOM 1432 O O . GLY A 1 190 ? 14.293 3.895 -1.988 1.00 51.81 190 GLY A O 1
ATOM 1433 N N . TYR A 1 191 ? 15.017 3.451 -4.058 1.00 52.81 191 TYR A N 1
ATOM 1434 C CA . TYR A 1 191 ? 15.265 4.810 -4.519 1.00 52.81 191 TYR A CA 1
ATOM 1435 C C . TYR A 1 191 ? 14.003 5.671 -4.751 1.00 52.81 191 TYR A C 1
ATOM 1437 O O . TYR A 1 191 ? 14.084 6.896 -4.669 1.00 52.81 191 TYR A O 1
ATOM 1445 N N . PHE A 1 192 ? 12.833 5.071 -5.018 1.00 59.41 192 PHE A N 1
ATOM 1446 C CA . PHE A 1 192 ? 11.606 5.811 -5.381 1.00 59.41 192 PHE A CA 1
ATOM 1447 C C . PHE A 1 192 ? 10.451 5.644 -4.391 1.00 59.41 192 PHE A C 1
ATOM 1449 O O . PHE A 1 192 ? 9.319 6.022 -4.707 1.00 59.41 192 PHE A O 1
ATOM 1456 N N . TRP A 1 193 ? 10.693 5.112 -3.188 1.00 68.75 193 TRP A N 1
ATOM 1457 C CA . TRP A 1 193 ? 9.610 4.911 -2.220 1.00 68.75 193 TRP A CA 1
ATOM 1458 C C . TRP A 1 193 ? 8.913 6.206 -1.797 1.00 68.75 193 TRP A C 1
ATOM 1460 O O . TRP A 1 193 ? 7.728 6.184 -1.470 1.00 68.75 193 TRP A O 1
ATOM 1470 N N . THR A 1 194 ? 9.578 7.356 -1.919 1.00 63.38 194 THR A N 1
ATOM 1471 C CA . THR A 1 194 ? 8.940 8.670 -1.752 1.00 63.38 194 THR A CA 1
ATOM 1472 C C . THR A 1 194 ? 7.764 8.884 -2.716 1.00 63.38 194 THR A C 1
ATOM 1474 O O . THR A 1 194 ? 6.782 9.530 -2.359 1.00 63.38 194 THR A O 1
ATOM 1477 N N . THR A 1 195 ? 7.788 8.284 -3.909 1.00 64.06 195 THR A N 1
ATOM 1478 C CA . THR A 1 195 ? 6.638 8.301 -4.831 1.00 64.06 195 THR A CA 1
ATOM 1479 C C . THR A 1 195 ? 5.507 7.374 -4.379 1.00 64.06 195 THR A C 1
ATOM 1481 O O . THR A 1 195 ? 4.370 7.548 -4.801 1.00 64.06 195 THR A O 1
ATOM 1484 N N . PHE A 1 196 ? 5.782 6.401 -3.505 1.00 70.94 196 PHE A N 1
ATOM 1485 C CA . PHE A 1 196 ? 4.793 5.472 -2.948 1.00 70.94 196 PHE A CA 1
ATOM 1486 C C . PHE A 1 196 ? 4.213 5.938 -1.612 1.00 70.94 196 PHE A C 1
ATOM 1488 O O . PHE A 1 196 ? 3.335 5.265 -1.076 1.00 70.94 196 PHE A O 1
ATOM 1495 N N . LEU A 1 197 ? 4.609 7.116 -1.112 1.00 74.31 197 LEU A N 1
ATOM 1496 C CA . LEU A 1 197 ? 4.014 7.740 0.078 1.00 74.31 197 LEU A CA 1
ATOM 1497 C C . LEU A 1 197 ? 2.497 7.821 0.017 1.00 74.31 197 LEU A C 1
ATOM 1499 O O . LEU A 1 197 ? 1.817 7.712 1.040 1.00 74.31 197 LEU A O 1
ATOM 1503 N N . ILE A 1 198 ? 1.962 7.976 -1.193 1.00 79.12 198 ILE A N 1
ATOM 1504 C CA . ILE A 1 198 ? 0.528 8.010 -1.418 1.00 79.12 198 ILE A CA 1
ATOM 1505 C C . ILE A 1 198 ? -0.168 6.739 -0.912 1.00 79.12 198 ILE A C 1
ATOM 1507 O O . ILE A 1 198 ? -1.282 6.816 -0.397 1.00 79.12 198 ILE A O 1
ATOM 1511 N N . LEU A 1 199 ? 0.496 5.581 -0.982 1.00 86.12 199 LEU A N 1
ATOM 1512 C CA . LEU A 1 199 ? -0.055 4.297 -0.550 1.00 86.12 199 LEU A CA 1
ATOM 1513 C C . LEU A 1 199 ? -0.177 4.202 0.979 1.00 86.12 199 LEU A C 1
ATOM 1515 O O . LEU A 1 199 ? -1.027 3.466 1.477 1.00 86.12 199 LEU A O 1
ATOM 1519 N N . SER A 1 200 ? 0.599 4.996 1.720 1.00 89.44 200 SER A N 1
ATOM 1520 C CA . SER A 1 200 ? 0.530 5.104 3.184 1.00 89.44 200 SER A CA 1
ATOM 1521 C C . SER A 1 200 ? -0.568 6.059 3.670 1.00 89.44 200 SER A C 1
ATOM 1523 O O . SER A 1 200 ? -0.977 5.990 4.834 1.00 89.44 200 SER A O 1
ATOM 1525 N N . LEU A 1 201 ? -1.100 6.930 2.800 1.00 87.88 201 LEU A N 1
ATOM 1526 C CA . LEU A 1 201 ? -2.131 7.910 3.172 1.00 87.88 201 LEU A CA 1
ATOM 1527 C C . LEU A 1 201 ? -3.394 7.295 3.786 1.00 87.88 201 LEU A C 1
ATOM 1529 O O . LEU A 1 201 ? -3.860 7.838 4.791 1.00 87.88 201 LEU A O 1
ATOM 1533 N N . PRO A 1 202 ? -3.973 6.196 3.258 1.00 90.94 202 PRO A N 1
ATOM 1534 C CA . PRO A 1 202 ? -5.162 5.599 3.860 1.00 90.94 202 PRO A CA 1
ATOM 1535 C C . PRO A 1 202 ? -4.925 5.174 5.314 1.00 90.94 202 PRO A C 1
ATOM 1537 O O . PRO A 1 202 ? -5.804 5.358 6.157 1.00 90.94 202 PRO A O 1
ATOM 1540 N N . LEU A 1 203 ? -3.729 4.660 5.623 1.00 92.88 203 LEU A N 1
ATOM 1541 C CA . LEU A 1 203 ? -3.369 4.210 6.967 1.00 92.88 203 LEU A CA 1
ATOM 1542 C C . LEU A 1 203 ? -3.163 5.393 7.917 1.00 92.88 203 LEU A C 1
ATOM 1544 O O . LEU A 1 203 ? -3.641 5.364 9.055 1.00 92.88 203 LEU A O 1
ATOM 1548 N N . ALA A 1 204 ? -2.502 6.453 7.443 1.00 91.50 204 ALA A N 1
ATOM 1549 C CA . ALA A 1 204 ? -2.336 7.696 8.191 1.00 91.50 204 ALA A CA 1
ATOM 1550 C C . ALA A 1 204 ? -3.687 8.354 8.495 1.00 91.50 204 ALA A C 1
ATOM 1552 O O . ALA A 1 204 ? -3.969 8.673 9.651 1.00 91.50 204 ALA A O 1
ATOM 1553 N N . ALA A 1 205 ? -4.555 8.487 7.490 1.00 89.38 205 ALA A N 1
ATOM 1554 C CA . ALA A 1 205 ? -5.884 9.067 7.648 1.00 89.38 205 ALA A CA 1
ATOM 1555 C C . ALA A 1 205 ? -6.747 8.266 8.637 1.00 89.38 205 ALA A C 1
ATOM 1557 O O . ALA A 1 205 ? -7.369 8.851 9.525 1.00 89.38 205 ALA A O 1
ATOM 1558 N N . ASP A 1 206 ? -6.752 6.933 8.543 1.00 90.38 206 ASP A N 1
ATOM 1559 C CA . ASP A 1 206 ? -7.500 6.088 9.480 1.00 90.38 206 ASP A CA 1
ATOM 1560 C C . ASP A 1 206 ? -6.943 6.156 10.914 1.00 90.38 206 ASP A C 1
ATOM 1562 O O . ASP A 1 206 ? -7.700 6.221 11.887 1.00 90.38 206 ASP A O 1
ATOM 1566 N N . THR A 1 207 ? -5.620 6.204 11.068 1.00 90.81 207 THR A N 1
ATOM 1567 C CA . THR A 1 207 ? -4.963 6.327 12.380 1.00 90.81 207 THR A CA 1
ATOM 1568 C C . THR A 1 207 ? -5.264 7.673 13.035 1.00 90.81 207 THR A C 1
ATOM 1570 O O . THR A 1 207 ? -5.653 7.717 14.205 1.00 90.81 207 THR A O 1
ATOM 1573 N N . LEU A 1 208 ? -5.190 8.764 12.273 1.00 90.69 208 LEU A N 1
ATOM 1574 C CA . LEU A 1 208 ? -5.569 10.102 12.726 1.00 90.69 208 LEU A CA 1
ATOM 1575 C C . LEU A 1 208 ? -7.052 10.189 13.092 1.00 90.69 208 LEU A C 1
ATOM 1577 O O . LEU A 1 208 ? -7.397 10.729 14.144 1.00 90.69 208 LEU A O 1
ATOM 1581 N N . ARG A 1 209 ? -7.933 9.604 12.272 1.00 88.12 209 ARG A N 1
ATOM 1582 C CA . ARG A 1 209 ? -9.367 9.514 12.570 1.00 88.12 209 ARG A CA 1
ATOM 1583 C C . ARG A 1 209 ? -9.602 8.823 13.911 1.00 88.12 209 ARG A C 1
ATOM 1585 O O . ARG A 1 209 ? -10.363 9.337 14.725 1.00 88.12 209 ARG A O 1
ATOM 1592 N N . ARG A 1 210 ? -8.931 7.701 14.186 1.00 87.06 210 ARG A N 1
ATOM 1593 C CA . ARG A 1 210 ? -9.050 6.987 15.473 1.00 87.06 210 ARG A CA 1
ATOM 1594 C C . ARG A 1 210 ? -8.453 7.761 16.648 1.00 87.06 210 ARG A C 1
ATOM 1596 O O . ARG A 1 210 ? -8.965 7.649 17.759 1.00 87.06 210 ARG A O 1
ATOM 1603 N N . ALA A 1 211 ? -7.430 8.584 16.418 1.00 89.00 211 ALA A N 1
ATOM 1604 C CA . ALA A 1 211 ? -6.857 9.449 17.449 1.00 89.00 211 ALA A CA 1
ATOM 1605 C C . ALA A 1 211 ? -7.868 10.472 18.001 1.00 89.00 211 ALA A C 1
ATOM 1607 O O . ALA A 1 211 ? -7.771 10.856 19.165 1.00 89.00 211 ALA A O 1
ATOM 1608 N N . THR A 1 212 ? -8.859 10.893 17.203 1.00 86.81 212 THR A N 1
ATOM 1609 C CA . THR A 1 212 ? -9.886 11.868 17.632 1.00 86.81 212 THR A CA 1
ATOM 1610 C C . THR A 1 212 ? -10.709 11.400 18.824 1.00 86.81 212 THR A C 1
ATOM 1612 O O . THR A 1 212 ? -11.094 12.222 19.651 1.00 86.81 212 THR A O 1
ATOM 1615 N N . ALA A 1 213 ? -10.927 10.088 18.928 1.00 85.94 213 ALA A N 1
ATOM 1616 C CA . ALA A 1 213 ? -11.702 9.454 19.984 1.00 85.94 213 ALA A CA 1
ATOM 1617 C C . ALA A 1 213 ? -10.869 9.160 21.246 1.00 85.94 213 ALA A C 1
ATOM 1619 O O . ALA A 1 213 ? -11.363 8.525 22.175 1.00 85.94 213 ALA A O 1
ATOM 1620 N N . ARG A 1 214 ? -9.591 9.567 21.288 1.00 85.25 214 ARG A N 1
ATOM 1621 C CA . ARG A 1 214 ? -8.680 9.303 22.411 1.00 85.25 214 ARG A CA 1
ATOM 1622 C C . ARG A 1 214 ? -8.547 10.518 23.342 1.00 85.25 214 ARG A C 1
ATOM 1624 O O . ARG A 1 214 ? -8.696 11.656 22.887 1.00 85.25 214 ARG A O 1
ATOM 1631 N N . PRO A 1 215 ? -8.204 10.297 24.627 1.00 88.19 215 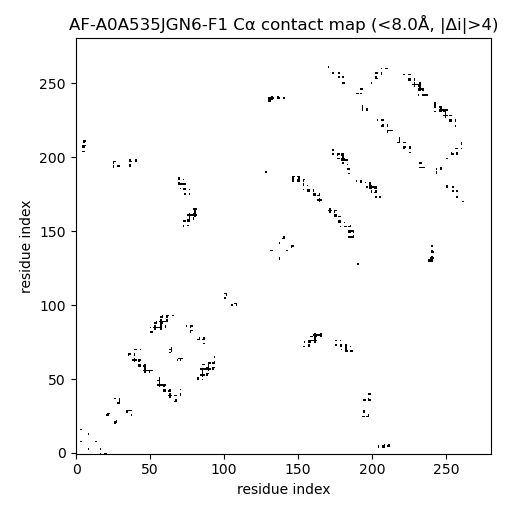PRO A N 1
ATOM 1632 C CA . PRO A 1 215 ? -7.896 11.373 25.569 1.00 88.19 215 PRO A CA 1
ATOM 1633 C C . PRO A 1 215 ? -6.782 12.296 25.062 1.00 88.19 215 PRO A C 1
ATOM 1635 O O . PRO A 1 215 ? -5.924 11.872 24.287 1.00 88.19 215 PRO A O 1
ATOM 1638 N N . GLY A 1 216 ? -6.768 13.545 25.538 1.00 86.81 216 GLY A N 1
ATOM 1639 C CA . GLY A 1 216 ? -5.848 14.599 25.087 1.00 86.81 216 GLY A CA 1
ATOM 1640 C C . GLY A 1 216 ? -4.377 14.167 24.966 1.00 86.81 216 GLY A C 1
ATOM 1641 O O . GLY A 1 216 ? -3.836 14.283 23.866 1.00 86.81 216 GLY A O 1
ATOM 1642 N N . PRO A 1 217 ? -3.749 13.616 26.022 1.00 90.75 217 PRO A N 1
ATOM 1643 C CA . PRO A 1 217 ? -2.347 13.191 25.976 1.00 90.75 217 PRO A CA 1
ATOM 1644 C C . PRO A 1 217 ? -2.088 12.082 24.946 1.00 90.75 217 PRO A C 1
ATOM 1646 O O . PRO A 1 217 ? -1.198 12.199 24.108 1.00 90.75 217 PRO A O 1
ATOM 1649 N N . THR A 1 218 ? -2.915 11.032 24.937 1.00 89.94 218 THR A N 1
ATOM 1650 C CA . THR A 1 218 ? -2.797 9.918 23.982 1.00 89.94 218 THR A CA 1
ATOM 1651 C C . THR A 1 218 ? -3.009 10.380 22.543 1.00 89.94 218 THR A C 1
ATOM 1653 O O . THR A 1 218 ? -2.286 9.963 21.642 1.00 89.94 218 THR A O 1
ATOM 1656 N N . ARG A 1 219 ? -3.977 11.270 22.313 1.00 89.69 219 ARG A N 1
ATOM 1657 C CA . ARG A 1 219 ? -4.231 11.867 21.001 1.00 89.69 219 ARG A CA 1
ATOM 1658 C C . ARG A 1 219 ? -3.019 12.650 20.503 1.00 89.69 219 ARG A C 1
ATOM 1660 O O . ARG A 1 219 ? -2.656 12.491 19.343 1.00 89.69 219 ARG A O 1
ATOM 1667 N N . VAL A 1 220 ? -2.396 13.464 21.360 1.00 91.00 220 VAL A N 1
ATOM 1668 C CA . VAL A 1 220 ? -1.186 14.227 21.009 1.00 91.00 220 VAL A CA 1
ATOM 1669 C C . VAL A 1 220 ? -0.047 13.287 20.623 1.00 91.00 220 VAL A C 1
ATOM 1671 O O . VAL A 1 220 ? 0.583 13.512 19.595 1.00 91.00 220 VAL A O 1
ATOM 1674 N N . LEU A 1 221 ? 0.156 12.196 21.369 1.00 93.38 221 LEU A N 1
ATOM 1675 C CA . LEU A 1 221 ? 1.174 11.193 21.040 1.00 93.38 221 LEU A CA 1
ATOM 1676 C C . LEU A 1 221 ? 0.916 10.518 19.686 1.00 93.38 221 LEU A C 1
ATOM 1678 O O . LEU A 1 221 ? 1.835 10.404 18.884 1.00 93.38 221 LEU A O 1
ATOM 1682 N N . ILE A 1 222 ? -0.327 10.114 19.398 1.00 91.69 222 ILE A N 1
ATOM 1683 C CA . ILE A 1 222 ? -0.668 9.472 18.116 1.00 91.69 222 ILE A CA 1
ATOM 1684 C C . ILE A 1 222 ? -0.485 10.449 16.952 1.00 91.69 222 ILE A C 1
ATOM 1686 O O . ILE A 1 222 ? 0.107 10.093 15.936 1.00 91.69 222 ILE A O 1
ATOM 1690 N N . VAL A 1 223 ? -0.979 11.683 17.089 1.00 91.81 223 VAL A N 1
ATOM 1691 C CA . VAL A 1 223 ? -0.820 12.718 16.056 1.00 91.81 223 VAL A CA 1
ATOM 1692 C C . VAL A 1 223 ? 0.661 13.022 15.840 1.00 91.81 223 VAL A C 1
ATOM 1694 O O . VAL A 1 223 ? 1.101 13.061 14.695 1.00 91.81 223 VAL A O 1
ATOM 1697 N N . GLY A 1 224 ? 1.432 13.169 16.921 1.00 91.50 224 GLY A N 1
ATOM 1698 C CA . GLY A 1 224 ? 2.878 13.363 16.872 1.00 91.50 224 GLY A CA 1
ATOM 1699 C C . GLY A 1 224 ? 3.586 12.219 16.150 1.00 91.50 224 GLY A C 1
ATOM 1700 O O . GLY A 1 224 ? 4.355 12.475 15.232 1.00 91.50 224 GLY A O 1
ATOM 1701 N N . ALA A 1 225 ? 3.264 10.965 16.476 1.00 95.19 225 ALA A N 1
ATOM 1702 C CA . ALA A 1 225 ? 3.827 9.793 15.808 1.00 95.19 225 ALA A CA 1
ATOM 1703 C C . ALA A 1 225 ? 3.497 9.754 14.307 1.00 95.19 225 ALA A C 1
ATOM 1705 O O . ALA A 1 225 ? 4.381 9.464 13.503 1.00 95.19 225 ALA A O 1
ATOM 1706 N N . VAL A 1 226 ? 2.268 10.098 13.900 1.00 92.31 226 VAL A N 1
ATOM 1707 C CA . VAL A 1 226 ? 1.902 10.183 12.473 1.00 92.31 226 VAL A CA 1
ATOM 1708 C C . VAL A 1 226 ? 2.653 11.320 11.772 1.00 92.31 226 VAL A C 1
ATOM 1710 O O . VAL A 1 226 ? 3.136 11.124 10.660 1.00 92.31 226 VAL A O 1
ATOM 1713 N N . VAL A 1 227 ? 2.792 12.486 12.411 1.00 90.38 227 VAL A N 1
ATOM 1714 C CA . VAL A 1 227 ? 3.557 13.616 11.855 1.00 90.38 227 VAL A CA 1
ATOM 1715 C C . VAL A 1 227 ? 5.029 13.246 11.698 1.00 90.38 227 VAL A C 1
ATOM 1717 O O . VAL A 1 227 ? 5.580 13.435 10.620 1.00 90.38 227 VAL A O 1
ATOM 1720 N N . VAL A 1 228 ? 5.650 12.661 12.725 1.00 92.50 228 VAL A N 1
ATOM 1721 C CA . VAL A 1 228 ? 7.041 12.188 12.669 1.00 92.50 228 VAL A CA 1
ATOM 1722 C C . VAL A 1 228 ? 7.204 11.125 11.588 1.00 92.50 228 VAL A C 1
ATOM 1724 O O . VAL A 1 228 ? 8.133 11.215 10.794 1.00 92.50 228 VAL A O 1
ATOM 1727 N N . SER A 1 229 ? 6.273 10.170 11.494 1.00 91.88 229 SER A N 1
ATOM 1728 C CA . SER A 1 229 ? 6.277 9.164 10.424 1.00 91.88 229 SER A CA 1
ATOM 1729 C C . SER A 1 229 ? 6.327 9.828 9.052 1.00 91.88 229 SER A C 1
ATOM 1731 O O . SER A 1 229 ? 7.112 9.415 8.210 1.00 91.88 229 SER A O 1
ATOM 1733 N N . TRP A 1 230 ? 5.521 10.874 8.845 1.00 87.56 230 TRP A N 1
ATOM 1734 C CA . TRP A 1 230 ? 5.458 11.629 7.594 1.00 87.56 230 TRP A CA 1
ATOM 1735 C C . TRP A 1 230 ? 6.739 12.406 7.296 1.00 87.56 230 TRP A C 1
ATOM 1737 O O . TRP A 1 230 ? 7.250 12.319 6.184 1.00 87.56 230 TRP A O 1
ATOM 1747 N N . LEU A 1 231 ? 7.294 13.091 8.297 1.00 86.94 231 LEU A N 1
ATOM 1748 C CA . LEU A 1 231 ? 8.554 13.831 8.179 1.00 86.94 231 LEU A CA 1
ATOM 1749 C C . LEU A 1 231 ? 9.752 12.923 7.889 1.00 86.94 231 LEU A C 1
ATOM 1751 O O . LEU A 1 231 ? 10.693 13.354 7.239 1.00 86.94 231 LEU A O 1
ATOM 1755 N N . LEU A 1 232 ? 9.730 11.677 8.366 1.00 87.69 232 LEU A N 1
ATOM 1756 C CA . LEU A 1 232 ? 10.747 10.668 8.051 1.00 87.69 232 LEU A CA 1
ATOM 1757 C C . LEU A 1 232 ? 10.594 10.106 6.632 1.00 87.69 232 LEU A C 1
ATOM 1759 O O . LEU A 1 232 ? 11.560 9.667 6.019 1.00 87.69 232 LEU A O 1
ATOM 1763 N N . MET A 1 233 ? 9.368 10.118 6.123 1.00 84.44 233 MET A N 1
ATOM 1764 C CA . MET A 1 233 ? 8.963 9.570 4.835 1.00 84.44 233 MET A CA 1
ATOM 1765 C C . MET A 1 233 ? 9.159 10.548 3.666 1.00 84.44 233 MET A C 1
ATOM 1767 O O . MET A 1 233 ? 9.401 10.113 2.538 1.00 84.44 233 MET A O 1
ATOM 1771 N N . GLU A 1 234 ? 9.049 11.848 3.944 1.00 76.88 234 GLU A N 1
ATOM 1772 C CA . GLU A 1 234 ? 9.174 12.967 3.006 1.00 76.88 234 GLU A CA 1
ATOM 1773 C C . GLU A 1 234 ? 10.573 13.217 2.403 1.00 76.88 234 GLU A C 1
ATOM 1775 O O . GLU A 1 234 ? 10.597 13.631 1.242 1.00 76.88 234 GLU A O 1
ATOM 1780 N N . PRO A 1 235 ? 11.719 13.003 3.090 1.00 67.81 235 PRO A N 1
ATOM 1781 C CA . PRO A 1 235 ? 13.026 13.439 2.618 1.00 67.81 235 PRO A CA 1
ATOM 1782 C C . PRO A 1 235 ? 13.332 12.919 1.215 1.00 67.81 235 PRO A C 1
ATOM 1784 O O . PRO A 1 235 ? 13.537 11.727 0.981 1.00 67.81 235 PRO A O 1
ATOM 1787 N N . GLN A 1 236 ? 13.365 13.851 0.268 1.00 62.53 236 GLN A N 1
ATOM 1788 C CA . GLN A 1 236 ? 13.726 13.596 -1.113 1.00 62.53 236 GLN A CA 1
ATOM 1789 C C . GLN A 1 236 ? 15.228 13.804 -1.236 1.00 62.53 236 GLN A C 1
ATOM 1791 O O . GLN A 1 236 ? 15.706 14.922 -1.099 1.00 62.53 236 GLN A O 1
ATOM 1796 N N . GLN A 1 237 ? 15.954 12.724 -1.506 1.00 57.62 237 GLN A N 1
ATOM 1797 C CA . GLN A 1 237 ? 17.230 12.777 -2.218 1.00 57.62 237 GLN A CA 1
ATOM 1798 C C . GLN A 1 237 ? 18.269 13.788 -1.693 1.00 57.62 237 GLN A C 1
ATOM 1800 O O . GLN A 1 237 ? 18.406 14.893 -2.209 1.00 57.62 237 GLN A O 1
ATOM 1805 N N . THR A 1 238 ? 19.147 13.345 -0.795 1.00 53.44 238 THR A N 1
ATOM 1806 C CA . THR A 1 238 ? 20.472 13.966 -0.652 1.00 53.44 238 THR A CA 1
ATOM 1807 C C . THR A 1 238 ? 21.550 12.899 -0.671 1.00 53.44 238 THR A C 1
ATOM 1809 O O . THR A 1 238 ? 21.920 12.357 0.364 1.00 53.44 238 THR A O 1
ATOM 1812 N N . GLY A 1 239 ? 22.015 12.574 -1.884 1.00 58.94 239 GLY A N 1
ATOM 1813 C CA . GLY A 1 239 ? 23.315 11.956 -2.176 1.00 58.94 239 GLY A CA 1
ATOM 1814 C C . GLY A 1 239 ? 23.698 10.657 -1.459 1.00 58.94 239 GLY A C 1
ATOM 1815 O O . GLY A 1 239 ? 24.803 10.195 -1.690 1.00 58.94 239 GLY A O 1
ATOM 1816 N N . THR A 1 240 ? 22.845 10.079 -0.608 1.00 72.50 240 THR A N 1
ATOM 1817 C CA . THR A 1 240 ? 23.221 9.046 0.362 1.00 72.50 240 THR A CA 1
ATOM 1818 C C . THR A 1 240 ? 22.109 8.035 0.640 1.00 72.50 240 THR A C 1
ATOM 1820 O O . THR A 1 240 ? 20.962 8.237 0.247 1.00 72.50 240 THR A O 1
ATOM 1823 N N . LEU A 1 241 ? 22.452 6.939 1.330 1.00 75.62 241 LEU A N 1
ATOM 1824 C CA . LEU A 1 241 ? 21.521 5.883 1.768 1.00 75.62 241 LEU A CA 1
ATOM 1825 C C . LEU A 1 241 ? 20.643 6.271 2.971 1.00 75.62 241 LEU A C 1
ATOM 1827 O O . LEU A 1 241 ? 19.633 5.624 3.244 1.00 75.62 241 LEU A O 1
ATOM 1831 N N . VAL A 1 242 ? 21.009 7.325 3.699 1.00 80.94 242 VAL A N 1
ATOM 1832 C CA . VAL A 1 242 ? 20.349 7.728 4.950 1.00 80.94 242 VAL A CA 1
ATOM 1833 C C . VAL A 1 242 ? 18.855 8.074 4.761 1.00 80.94 242 VAL A C 1
ATOM 1835 O O . VAL A 1 242 ? 18.041 7.599 5.552 1.00 80.94 242 VAL A O 1
ATOM 1838 N N . PRO A 1 243 ? 18.430 8.801 3.707 1.00 79.31 243 PRO A N 1
ATOM 1839 C CA . PRO A 1 243 ? 17.010 9.037 3.429 1.00 79.31 243 PRO A CA 1
ATOM 1840 C C . PRO A 1 243 ? 16.183 7.766 3.188 1.00 79.31 243 PRO A C 1
ATOM 1842 O O . PRO A 1 243 ? 15.011 7.729 3.554 1.00 79.31 243 PRO A O 1
ATOM 1845 N N . ILE A 1 244 ? 16.777 6.710 2.616 1.00 78.81 244 ILE A N 1
ATOM 1846 C CA . ILE A 1 244 ? 16.086 5.427 2.393 1.00 78.81 244 ILE A CA 1
ATOM 1847 C C . ILE A 1 244 ? 15.765 4.774 3.742 1.00 78.81 244 ILE A C 1
ATOM 1849 O O . ILE A 1 244 ? 14.643 4.311 3.965 1.00 78.81 244 ILE A O 1
ATOM 1853 N N . LEU A 1 245 ? 16.728 4.800 4.669 1.00 84.31 245 LEU A N 1
ATOM 1854 C CA . LEU A 1 245 ? 16.523 4.338 6.038 1.00 84.31 245 LEU A CA 1
ATOM 1855 C C . LEU A 1 245 ? 15.431 5.149 6.747 1.00 84.31 245 LEU A C 1
ATOM 1857 O O . LEU A 1 245 ? 14.546 4.554 7.361 1.00 84.31 245 LEU A O 1
ATOM 1861 N N . TRP A 1 246 ? 15.448 6.482 6.636 1.00 86.44 246 TRP A N 1
ATOM 1862 C CA . TRP A 1 246 ? 14.401 7.317 7.234 1.00 86.44 246 TRP A CA 1
ATOM 1863 C C . TRP A 1 246 ? 13.023 6.994 6.689 1.00 86.44 246 TRP A C 1
ATOM 1865 O O . TRP A 1 246 ? 12.094 6.805 7.474 1.00 86.44 246 TRP A O 1
ATOM 1875 N N . HIS A 1 247 ? 12.904 6.824 5.375 1.00 85.25 247 HIS A N 1
ATOM 1876 C CA . HIS A 1 247 ? 11.638 6.452 4.771 1.00 85.25 247 HIS A CA 1
ATOM 1877 C C . HIS A 1 247 ? 11.117 5.122 5.327 1.00 85.25 247 HIS A C 1
ATOM 1879 O O . HIS A 1 247 ? 9.960 5.035 5.746 1.00 85.25 247 HIS A O 1
ATOM 1885 N N . PHE A 1 248 ? 11.978 4.100 5.382 1.00 86.69 248 PHE A N 1
ATOM 1886 C CA . PHE A 1 248 ? 11.630 2.803 5.961 1.00 86.69 248 PHE A CA 1
ATOM 1887 C C . PHE A 1 248 ? 11.159 2.931 7.415 1.00 86.69 248 PHE A C 1
ATOM 1889 O O . PHE A 1 248 ? 10.087 2.434 7.769 1.00 86.69 248 PHE A O 1
ATOM 1896 N N . LEU A 1 249 ? 11.904 3.664 8.245 1.00 91.00 249 LEU A N 1
ATOM 1897 C CA . LEU A 1 249 ? 11.540 3.905 9.642 1.00 91.00 249 LEU A CA 1
ATOM 1898 C C . LEU A 1 249 ? 10.216 4.668 9.778 1.00 91.00 249 LEU A C 1
ATOM 1900 O O . LEU A 1 249 ? 9.424 4.350 10.664 1.00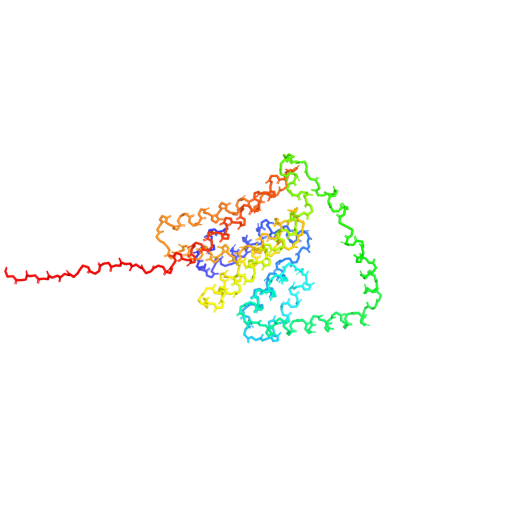 91.00 249 LEU A O 1
ATOM 1904 N N . GLY A 1 250 ? 9.938 5.621 8.888 1.00 91.81 250 GLY A N 1
ATOM 1905 C CA . GLY A 1 250 ? 8.674 6.353 8.854 1.00 91.81 250 GLY A CA 1
ATOM 1906 C C . GLY A 1 250 ? 7.472 5.450 8.569 1.00 91.81 250 GLY A C 1
ATOM 1907 O O . GLY A 1 250 ? 6.464 5.526 9.276 1.00 91.81 250 GLY A O 1
ATOM 1908 N N . VAL A 1 251 ? 7.575 4.541 7.595 1.00 91.19 251 VAL A N 1
ATOM 1909 C CA . VAL A 1 251 ? 6.500 3.574 7.303 1.00 91.19 251 VAL A CA 1
ATOM 1910 C C . VAL A 1 251 ? 6.323 2.582 8.452 1.00 91.19 251 VAL A C 1
ATOM 1912 O O . VAL A 1 251 ? 5.188 2.319 8.858 1.00 91.19 251 VAL A O 1
ATOM 1915 N N . VAL A 1 252 ? 7.417 2.062 9.017 1.00 93.31 252 VAL A N 1
ATOM 1916 C CA . VAL A 1 252 ? 7.367 1.150 10.173 1.00 93.31 252 VAL A CA 1
ATOM 1917 C C . VAL A 1 252 ? 6.702 1.831 11.368 1.00 93.31 252 VAL A C 1
ATOM 1919 O O . VAL A 1 252 ? 5.787 1.256 11.962 1.00 93.31 252 VAL A O 1
ATOM 1922 N N . LEU A 1 253 ? 7.089 3.069 11.687 1.00 96.00 253 LEU A N 1
ATOM 1923 C CA . LEU A 1 253 ? 6.488 3.847 12.770 1.00 96.00 253 LEU A CA 1
ATOM 1924 C C . LEU A 1 253 ? 4.983 4.042 12.549 1.00 96.00 253 LEU A C 1
ATOM 1926 O O . LEU A 1 253 ? 4.197 3.848 13.483 1.00 96.00 253 LEU A O 1
ATOM 1930 N N . LEU A 1 254 ? 4.565 4.358 11.320 1.00 95.38 254 LEU A N 1
ATOM 1931 C CA . LEU A 1 254 ? 3.152 4.494 10.977 1.00 95.38 254 LEU A CA 1
ATOM 1932 C C . LEU A 1 254 ? 2.397 3.169 11.157 1.00 95.38 254 LEU A C 1
ATOM 1934 O O . LEU A 1 254 ? 1.326 3.156 11.768 1.00 95.38 254 LEU A O 1
ATOM 1938 N N . CYS A 1 255 ? 2.959 2.060 10.672 1.00 95.25 255 CYS A N 1
ATOM 1939 C CA . CYS A 1 255 ? 2.377 0.723 10.803 1.00 95.25 255 CYS A CA 1
ATOM 1940 C C . CYS A 1 255 ? 2.208 0.328 12.273 1.00 95.25 255 CYS A C 1
ATOM 1942 O O . CYS A 1 255 ? 1.114 -0.059 12.690 1.00 95.25 255 CYS A O 1
ATOM 1944 N N . VAL A 1 256 ? 3.259 0.489 13.081 1.00 95.62 256 VAL A N 1
ATOM 1945 C CA . VAL A 1 256 ? 3.229 0.199 14.521 1.00 95.62 256 VAL A CA 1
ATOM 1946 C C . VAL A 1 256 ? 2.191 1.071 15.222 1.00 95.62 256 VAL A C 1
ATOM 1948 O O . VAL A 1 256 ? 1.351 0.552 15.956 1.00 95.62 256 VAL A O 1
ATOM 1951 N N . THR A 1 257 ? 2.174 2.377 14.947 1.00 95.31 257 THR A N 1
ATOM 1952 C CA . THR A 1 257 ? 1.189 3.306 15.523 1.00 95.31 257 THR A CA 1
ATOM 1953 C C . THR A 1 257 ? -0.239 2.887 15.160 1.00 95.31 257 THR A C 1
ATOM 1955 O O . THR A 1 257 ? -1.122 2.843 16.023 1.00 95.31 257 THR A O 1
ATOM 1958 N N . ALA A 1 258 ? -0.483 2.517 13.902 1.00 93.62 258 ALA A N 1
ATOM 1959 C CA . ALA A 1 258 ? -1.794 2.078 13.437 1.00 93.62 258 ALA A CA 1
ATOM 1960 C C . ALA A 1 258 ? -2.254 0.767 14.097 1.00 93.62 258 ALA A C 1
ATOM 1962 O O . ALA A 1 258 ? -3.438 0.633 14.418 1.00 93.62 258 ALA A O 1
ATOM 1963 N N . VAL A 1 259 ? -1.341 -0.182 14.320 1.00 93.75 259 VAL A N 1
ATOM 1964 C CA . VAL A 1 259 ? -1.635 -1.463 14.984 1.00 93.75 259 VAL A CA 1
ATOM 1965 C C . VAL A 1 259 ? -1.856 -1.267 16.485 1.00 93.75 259 VAL A C 1
ATOM 1967 O O . VAL A 1 259 ? -2.855 -1.740 17.025 1.00 93.75 259 VAL A O 1
ATOM 1970 N N . VAL A 1 260 ? -0.993 -0.510 17.168 1.00 91.50 260 VAL A N 1
ATOM 1971 C CA . VAL A 1 260 ? -1.128 -0.224 18.609 1.00 91.50 260 VAL A CA 1
ATOM 1972 C C . VAL A 1 260 ? -2.444 0.497 18.904 1.00 91.50 260 VAL A C 1
ATOM 1974 O O . VAL A 1 260 ? -3.147 0.153 19.856 1.00 91.50 260 VAL A O 1
ATOM 1977 N N . THR A 1 261 ? -2.825 1.463 18.065 1.00 88.88 261 THR A N 1
ATOM 1978 C CA . THR A 1 261 ? -4.095 2.193 18.222 1.00 88.88 261 THR A CA 1
ATOM 1979 C C . THR A 1 261 ? -5.330 1.337 17.943 1.00 88.88 261 THR A C 1
ATOM 1981 O O . THR A 1 261 ? -6.394 1.641 18.489 1.00 88.88 261 THR A O 1
ATOM 1984 N N . LEU A 1 262 ? -5.193 0.267 17.155 1.00 87.50 262 LEU A N 1
ATOM 1985 C CA . LEU A 1 262 ? -6.237 -0.730 16.914 1.00 87.50 262 LEU A CA 1
ATOM 1986 C C . LEU A 1 262 ? -6.399 -1.656 18.130 1.00 87.50 262 LEU A C 1
ATOM 1988 O O . LEU A 1 262 ? -7.489 -1.777 18.686 1.00 87.50 262 LEU A O 1
ATOM 1992 N N . VAL A 1 263 ? -5.300 -2.241 18.614 1.00 80.69 263 VAL A N 1
ATOM 1993 C CA . VAL A 1 263 ? -5.314 -3.188 19.745 1.00 80.69 263 VAL A CA 1
ATOM 1994 C C . VAL A 1 263 ? -5.689 -2.496 21.060 1.00 80.69 263 VAL A C 1
ATOM 1996 O O . VAL A 1 263 ? -6.480 -3.020 21.844 1.00 80.69 263 VAL A O 1
ATOM 1999 N N . GLY A 1 264 ? -5.202 -1.275 21.292 1.00 64.56 264 GLY A N 1
ATOM 2000 C CA . GLY A 1 264 ? -5.494 -0.500 22.501 1.00 64.56 264 GLY A CA 1
ATOM 2001 C C . GLY A 1 264 ? -6.933 0.027 22.602 1.00 64.56 264 GLY A C 1
ATOM 2002 O O . GLY A 1 264 ? -7.272 0.669 23.592 1.00 64.56 264 GLY A O 1
ATOM 2003 N N . ALA A 1 265 ? -7.782 -0.154 21.582 1.00 57.78 265 ALA A N 1
ATOM 2004 C CA . ALA A 1 265 ? -9.226 0.115 21.678 1.00 57.78 265 ALA A CA 1
ATOM 2005 C C . ALA A 1 265 ? -10.001 -1.060 22.301 1.00 57.78 265 ALA A C 1
ATOM 2007 O O . ALA A 1 265 ? -11.096 -0.864 22.812 1.00 57.78 265 ALA A O 1
ATOM 2008 N N . SER A 1 266 ? -9.421 -2.263 22.275 1.00 50.59 266 SER A N 1
ATOM 2009 C CA . SER A 1 266 ? -10.111 -3.518 22.596 1.00 50.59 266 SER A CA 1
ATOM 2010 C C . SER A 1 266 ? -9.943 -3.968 24.051 1.00 50.59 266 SER A C 1
ATOM 2012 O O . SER A 1 266 ? -10.406 -5.045 24.408 1.00 50.59 266 SER A O 1
ATOM 2014 N N . ARG A 1 267 ? -9.267 -3.184 24.905 1.00 46.19 267 ARG A N 1
ATOM 2015 C CA . ARG A 1 267 ? -9.164 -3.493 26.340 1.00 46.19 267 ARG A CA 1
ATOM 2016 C C . ARG A 1 267 ? -10.400 -2.944 27.059 1.00 46.19 267 ARG A C 1
ATOM 2018 O O . ARG A 1 267 ? -10.567 -1.723 27.061 1.00 46.19 267 ARG A O 1
ATOM 2025 N N . PRO A 1 268 ? -11.241 -3.795 27.677 1.00 42.22 268 PRO A N 1
ATOM 2026 C CA . PRO A 1 268 ? -12.311 -3.322 28.539 1.00 42.22 268 PRO A CA 1
ATOM 2027 C C . PRO A 1 268 ? -11.703 -2.462 29.644 1.00 42.22 268 PRO A C 1
ATOM 2029 O O . PRO A 1 268 ? -10.751 -2.867 30.313 1.00 42.22 268 PRO A O 1
ATOM 2032 N N . SER A 1 269 ? -12.252 -1.266 29.827 1.00 41.84 269 SER A N 1
ATOM 2033 C CA . SER A 1 269 ? -12.101 -0.532 31.075 1.00 41.84 269 SER A CA 1
ATOM 2034 C C . SER A 1 269 ? -12.599 -1.450 32.191 1.00 41.84 269 SER A C 1
ATOM 2036 O O . SER A 1 269 ? -13.803 -1.677 32.295 1.00 41.84 269 SER A O 1
ATOM 2038 N N . LEU A 1 270 ? -11.691 -1.979 33.014 1.00 44.28 270 LEU A N 1
ATOM 2039 C CA . LEU A 1 270 ? -12.025 -2.495 34.340 1.00 44.28 270 LEU A CA 1
ATOM 2040 C C . LEU A 1 270 ? -12.470 -1.296 35.187 1.00 44.28 270 LEU A C 1
ATOM 2042 O O . LEU A 1 270 ? -11.722 -0.778 36.013 1.00 44.28 270 LEU A O 1
ATOM 2046 N N . ALA A 1 271 ? -13.677 -0.801 34.917 1.00 45.91 271 ALA A N 1
ATOM 2047 C CA . ALA A 1 271 ? -14.371 0.071 35.835 1.00 45.91 271 ALA A CA 1
ATOM 2048 C C . ALA A 1 271 ? -14.748 -0.824 37.010 1.00 45.91 271 ALA A C 1
ATOM 2050 O O . ALA A 1 271 ? -15.675 -1.624 36.930 1.00 45.91 271 ALA A O 1
ATOM 2051 N N . ILE A 1 272 ? -13.945 -0.749 38.067 1.00 49.12 272 ILE A N 1
ATOM 2052 C CA . ILE A 1 272 ? -14.301 -1.287 39.370 1.00 49.12 272 ILE A CA 1
ATOM 2053 C C . ILE A 1 272 ? -15.570 -0.540 39.777 1.00 49.12 272 ILE A C 1
ATOM 2055 O O . ILE A 1 272 ? -15.514 0.627 40.167 1.00 49.12 272 ILE A O 1
ATOM 2059 N N . GLU A 1 273 ? -16.712 -1.202 39.625 1.00 41.12 273 GLU A N 1
ATOM 2060 C CA . GLU A 1 273 ? -17.980 -0.823 40.232 1.00 41.12 273 GLU A CA 1
ATOM 2061 C C . GLU A 1 273 ? -17.751 -0.825 41.750 1.00 41.12 273 GLU A C 1
ATOM 2063 O O . GLU A 1 273 ? -17.857 -1.844 42.431 1.00 41.12 273 GLU A O 1
ATOM 2068 N N . ARG A 1 274 ? -17.333 0.319 42.306 1.00 43.66 274 ARG A N 1
ATOM 2069 C CA . ARG A 1 274 ? -17.460 0.539 43.743 1.00 43.66 274 ARG A CA 1
ATOM 2070 C C . ARG A 1 274 ? -18.946 0.689 44.002 1.00 43.66 274 ARG A C 1
ATOM 2072 O O . ARG A 1 274 ? -19.505 1.762 43.797 1.00 43.66 274 ARG A O 1
ATOM 2079 N N . ALA A 1 275 ? -19.552 -0.415 44.425 1.00 44.47 275 ALA A N 1
ATOM 2080 C CA . ALA A 1 275 ? -20.860 -0.439 45.040 1.00 44.47 275 ALA A CA 1
ATOM 2081 C C . ALA A 1 275 ? -20.932 0.686 46.081 1.00 44.47 275 ALA A C 1
ATOM 2083 O O . ALA A 1 275 ? -20.254 0.657 47.109 1.00 44.47 275 ALA A O 1
ATOM 2084 N N . THR A 1 276 ? -21.740 1.700 45.793 1.00 45.41 276 THR A N 1
ATOM 2085 C CA . THR A 1 276 ? -22.263 2.610 46.802 1.00 45.41 276 THR A CA 1
ATOM 2086 C C . THR A 1 276 ? -23.198 1.802 47.688 1.00 45.41 276 THR A C 1
ATOM 2088 O O . THR A 1 276 ? -24.400 1.736 47.443 1.00 45.41 276 THR A O 1
ATOM 2091 N N . THR A 1 277 ? -22.650 1.153 48.713 1.00 45.03 277 THR A N 1
ATOM 2092 C CA . THR A 1 277 ? -23.441 0.756 49.875 1.00 45.03 277 THR A CA 1
ATOM 2093 C C . THR A 1 277 ? -23.823 2.032 50.604 1.00 45.03 277 THR A C 1
ATOM 2095 O O . THR A 1 277 ? -23.032 2.603 51.354 1.00 45.03 277 THR A O 1
ATOM 2098 N N . GLY A 1 278 ? -25.032 2.510 50.320 1.00 47.81 278 GLY A N 1
ATOM 2099 C CA . GLY A 1 278 ? -25.728 3.417 51.209 1.00 47.81 278 GLY A CA 1
ATOM 2100 C C . GLY A 1 278 ? -25.966 2.712 52.539 1.00 47.81 278 GLY A C 1
ATOM 2101 O O . GLY A 1 278 ? -26.549 1.633 52.583 1.00 47.81 278 GLY A O 1
ATOM 2102 N N . THR A 1 279 ? -25.519 3.336 53.617 1.00 44.47 279 THR A N 1
ATOM 2103 C CA . THR A 1 279 ? -26.043 3.090 54.957 1.00 44.47 279 THR A CA 1
ATOM 2104 C C . THR A 1 279 ? -26.677 4.384 55.426 1.00 44.47 279 THR A C 1
ATOM 2106 O O . THR A 1 279 ? -25.999 5.330 55.819 1.00 44.47 279 THR A O 1
ATOM 2109 N N . SER A 1 280 ? -27.997 4.415 55.296 1.00 42.03 280 SER A N 1
ATOM 2110 C CA . SER A 1 280 ? -28.898 5.235 56.087 1.00 42.03 280 SER A CA 1
ATOM 2111 C C . SER A 1 280 ? -29.039 4.613 57.478 1.00 42.03 280 SER A C 1
ATOM 2113 O O . SER A 1 280 ? -29.581 3.511 57.579 1.00 42.03 280 SER A O 1
ATOM 2115 N N . SER A 1 281 ? -28.578 5.318 58.508 1.00 45.00 281 SER A N 1
ATOM 2116 C CA . SER A 1 281 ? -29.143 5.357 59.869 1.00 45.00 281 SER A CA 1
ATOM 2117 C C . SER A 1 281 ? -28.332 6.329 60.710 1.00 45.00 281 SER A C 1
ATOM 2119 O O . SER A 1 281 ? -27.110 6.077 60.824 1.00 45.00 281 SER A O 1
#

Sequence (281 aa):
VGVALVRPLPRTWQPWAAAGYVFFLGLVLEVTLGNVNLISLALALAAWRLRDRAVPAGILLAAAVGLKFLPLTLLLFYVASGRWRPVLAGAVIGVAGLVAGALLLPDRTAEYVRFAPRLLEQDWVYEHIARPGPPELAAIFWSEAFPLALAAAAALVAVGAGIAARRDPAHQNTWHALTLATAGYLAPFGYFWTTFLILSLPLAADTLRRATARPGPTRVLIVGAVVVSWLLMEPQQTGTLVPILWHFLGVVLLCVTAVVTLVGASRPSLAIERATTGTSS

pLDDT: mean 77.65, std 18.42, range [29.69, 97.75]

Mean predicted aligned error: 10.33 Å

Secondary structure (DSSP, 8-state):
-GGGGGS---GGGHHHHHHHHHT-HHHHHHHHTT--HHHHHHHHHHHHHTTTSHHHHHHHHHHHHHH-STTHHHHHHHHHTT-HHHHHHHHHHHHHHHHHHHHHSHHHHHHHHHHHHHHH--HHHHHHH-----HHHHHHHTSTHHHHHHHHHHHHHHHHHHHHHHH-GGGHHHHHHHHHHHHGGGSS-GGGGGGGHHHHHH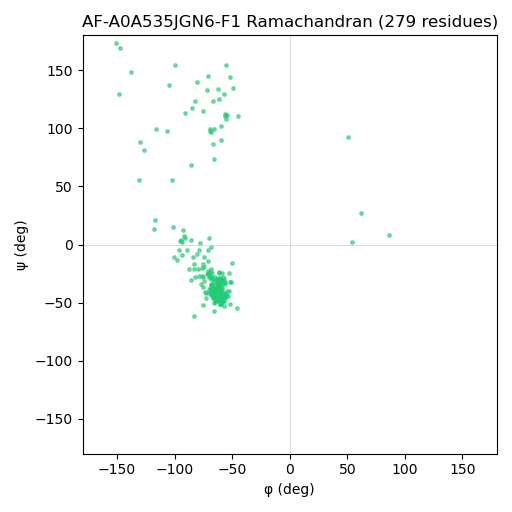HHHHHHHHHTTS-HHHHHHHHHHHHHHHHHH-----SSSHHHHHHHHHHHHHHHHHHHHHHTTSS--------------